Protein AF-0000000082890297 (afdb_homodimer)

Solvent-accessible surface area (backbone atoms only — not comparable to full-atom values): 16376 Å² total; per-residue (Å²): 116,71,80,64,60,77,57,65,80,64,85,68,63,71,69,50,72,46,33,35,33,37,42,40,42,76,90,24,43,56,61,52,50,52,40,24,69,74,67,74,38,85,67,86,84,73,71,72,83,45,68,50,75,45,77,46,80,44,26,53,71,84,38,62,32,40,37,35,40,32,36,54,48,64,40,98,79,57,59,74,63,72,44,57,84,61,32,41,29,39,38,34,28,17,25,66,78,33,72,66,28,43,53,49,30,51,52,51,53,50,52,51,57,58,42,42,74,71,77,45,91,59,80,54,36,36,30,43,38,69,27,65,67,68,60,48,61,56,54,57,53,56,70,73,94,118,72,80,62,61,76,56,64,82,61,86,68,64,72,70,50,73,46,33,35,33,38,43,42,42,76,90,24,45,58,62,53,50,51,40,24,70,74,67,74,39,86,66,86,83,72,72,74,82,45,67,49,76,46,78,45,82,45,26,52,73,83,39,64,32,39,36,35,41,32,36,54,49,65,40,99,80,58,59,74,63,72,44,58,84,60,33,42,29,39,39,34,28,15,25,66,79,33,70,65,28,43,53,50,31,51,52,52,51,50,53,50,60,59,41,43,75,71,76,44,91,58,80,53,37,35,29,43,38,69,28,65,67,69,60,48,63,55,55,57,52,58,70,73,96

pLDDT: mean 77.7, std 19.28, range [31.62, 97.19]

Radius of gyration: 20.63 Å; Cα contacts (8 Å, |Δi|>4): 501; chains: 2; bounding box: 64×49×65 Å

Structure (mmCIF, N/CA/C/O backbone):
data_AF-0000000082890297-model_v1
#
loop_
_entity.id
_entity.type
_entity.pdbx_description
1 polymer 'small monomeric GTPase'
#
loop_
_atom_site.group_PDB
_atom_site.id
_atom_site.type_symbol
_atom_site.label_atom_id
_atom_site.label_alt_id
_atom_site.label_comp_id
_atom_site.label_asym_id
_atom_site.label_entity_id
_atom_site.label_seq_id
_atom_site.pdbx_PDB_ins_code
_atom_site.Cartn_x
_atom_site.Cartn_y
_atom_site.Cartn_z
_atom_site.occupancy
_atom_site.B_iso_or_equiv
_atom_site.auth_seq_id
_atom_site.auth_comp_id
_atom_site.auth_asym_id
_atom_site.auth_atom_id
_atom_site.pdbx_PDB_model_num
ATOM 1 N N . MET A 1 1 ? -15.023 18.594 28.406 1 32.12 1 MET A N 1
ATOM 2 C CA . MET A 1 1 ? -15.594 17.688 29.406 1 32.12 1 MET A CA 1
ATOM 3 C C . MET A 1 1 ? -16.453 16.625 28.75 1 32.12 1 MET A C 1
ATOM 5 O O . MET A 1 1 ? -16.406 15.453 29.141 1 32.12 1 MET A O 1
ATOM 9 N N . LEU A 1 2 ? -17.359 17.031 27.734 1 34.75 2 LEU A N 1
ATOM 10 C CA . LEU A 1 2 ? -18.312 16.125 27.109 1 34.75 2 LEU A CA 1
ATOM 11 C C . LEU A 1 2 ? -17.609 15.141 26.188 1 34.75 2 LEU A C 1
ATOM 13 O O . LEU A 1 2 ? -18.047 13.992 26.047 1 34.75 2 LEU A O 1
ATOM 17 N N . ALA A 1 3 ? -16.5 15.547 25.469 1 38.78 3 ALA A N 1
ATOM 18 C CA . ALA A 1 3 ? -15.742 14.609 24.641 1 38.78 3 ALA A CA 1
ATOM 19 C C . ALA A 1 3 ? -15.164 13.469 25.469 1 38.78 3 ALA A C 1
ATOM 21 O O . ALA A 1 3 ? -15.031 12.344 25 1 38.78 3 ALA A O 1
ATOM 22 N N . SER A 1 4 ? -14.805 13.625 26.734 1 43.09 4 SER A N 1
ATOM 23 C CA . SER A 1 4 ? -14.297 12.656 27.703 1 43.09 4 SER A CA 1
ATOM 24 C C . SER A 1 4 ? -15.344 11.586 28 1 43.09 4 SER A C 1
ATOM 26 O O . SER A 1 4 ? -14.992 10.43 28.25 1 43.09 4 SER A O 1
ATOM 28 N N . LEU A 1 5 ? -16.578 11.828 28.266 1 39.41 5 LEU A N 1
ATOM 29 C CA . LEU A 1 5 ? -17.625 10.938 28.766 1 39.41 5 LEU A CA 1
ATOM 30 C C . LEU A 1 5 ? -18.016 9.914 27.703 1 39.41 5 LEU A C 1
ATOM 32 O O . LEU A 1 5 ? -18.422 8.797 28.031 1 39.41 5 LEU A O 1
ATOM 36 N N . LEU A 1 6 ? -18.156 10.281 26.422 1 39.5 6 LEU A N 1
ATOM 37 C CA . LEU A 1 6 ? -18.609 9.312 25.438 1 39.5 6 LEU A CA 1
ATOM 38 C C . LEU A 1 6 ? -17.578 8.219 25.219 1 39.5 6 LEU A C 1
ATOM 40 O O . LEU A 1 6 ? -17.766 7.324 24.391 1 39.5 6 LEU A O 1
ATOM 44 N N . MET A 1 7 ? -16.281 8.438 25.875 1 38.88 7 MET A N 1
ATOM 45 C CA . MET A 1 7 ? -15.375 7.289 25.875 1 38.88 7 MET A CA 1
ATOM 46 C C . MET A 1 7 ? -15.914 6.184 26.781 1 38.88 7 MET A C 1
ATOM 48 O O . MET A 1 7 ? -15.922 6.328 28 1 38.88 7 MET A O 1
ATOM 52 N N . ASN A 1 8 ? -17 5.609 26.719 1 42.38 8 ASN A N 1
ATOM 53 C CA . ASN A 1 8 ? -17.406 4.43 27.469 1 42.38 8 ASN A CA 1
ATOM 54 C C . ASN A 1 8 ? -16.188 3.648 27.984 1 42.38 8 ASN A C 1
ATOM 56 O O . ASN A 1 8 ? -15.148 3.613 27.328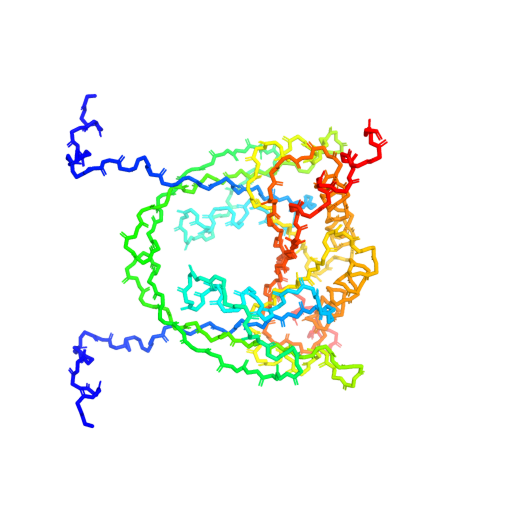 1 42.38 8 ASN A O 1
ATOM 60 N N . GLN A 1 9 ? -16.016 3.236 29.375 1 40.41 9 GLN A N 1
ATOM 61 C CA . GLN A 1 9 ? -15.109 2.521 30.266 1 40.41 9 GLN A CA 1
ATOM 62 C C . GLN A 1 9 ? -14.555 1.272 29.594 1 40.41 9 GLN A C 1
ATOM 64 O O . GLN A 1 9 ? -13.938 0.432 30.25 1 40.41 9 GLN A O 1
ATOM 69 N N . GLU A 1 10 ? -15.148 0.681 28.609 1 44.06 10 GLU A N 1
ATOM 70 C CA . GLU A 1 10 ? -14.422 -0.53 28.234 1 44.06 10 GLU A CA 1
ATOM 71 C C . GLU A 1 10 ? -12.914 -0.267 28.141 1 44.06 10 GLU A C 1
ATOM 73 O O . GLU A 1 10 ? -12.492 0.861 27.875 1 44.06 10 GLU A O 1
ATOM 78 N N . ALA A 1 11 ? -11.945 -0.977 28.859 1 45.22 11 ALA A N 1
ATOM 79 C CA . ALA A 1 11 ? -10.492 -0.867 28.891 1 45.22 11 ALA A CA 1
ATOM 80 C C . ALA A 1 11 ? -9.969 -0.094 27.688 1 45.22 11 ALA A C 1
ATOM 82 O O . ALA A 1 11 ? -10.227 -0.474 26.531 1 45.22 11 ALA A O 1
ATOM 83 N N . SER A 1 12 ? -9.977 1.265 27.578 1 50.72 12 SER A N 1
ATOM 84 C CA . SER A 1 12 ? -9.68 2.322 26.625 1 50.72 12 SER A CA 1
ATOM 85 C C . SER A 1 12 ? -8.445 1.982 25.797 1 50.72 12 SER A C 1
ATOM 87 O O . SER A 1 12 ? -7.312 2.162 26.25 1 50.72 12 SER A O 1
ATOM 89 N N . VAL A 1 13 ? -8.312 0.756 25.5 1 53.91 13 VAL A N 1
ATOM 90 C CA . VAL A 1 13 ? -7.152 0.528 24.656 1 53.91 13 VAL A CA 1
ATOM 91 C C . VAL A 1 13 ? -6.922 1.746 23.75 1 53.91 13 VAL A C 1
ATOM 93 O O . VAL A 1 13 ? -7.863 2.291 23.188 1 53.91 13 VAL A O 1
ATOM 96 N N . SER A 1 14 ? -6.086 2.672 24.344 1 62.22 14 SER A N 1
ATOM 97 C CA . SER A 1 14 ? -5.703 3.801 23.5 1 62.22 14 SER A CA 1
ATOM 98 C C . SER A 1 14 ? -5.926 3.488 22.016 1 62.22 14 SER A C 1
ATOM 100 O O . SER A 1 14 ? -5.609 2.391 21.562 1 62.22 14 SER A O 1
ATOM 102 N N . PRO A 1 15 ? -6.824 4.246 21.438 1 66.19 15 PRO A N 1
ATOM 103 C CA . PRO A 1 15 ? -7.09 3.971 20.031 1 66.19 15 PRO A CA 1
ATOM 104 C C . PRO A 1 15 ? -5.816 3.787 19.203 1 66.19 15 PRO A C 1
ATOM 106 O O . PRO A 1 15 ? -4.805 4.445 19.469 1 66.19 15 PRO A O 1
ATOM 109 N N . THR A 1 16 ? -5.707 2.699 18.5 1 90 16 THR A N 1
ATOM 110 C CA . THR A 1 16 ? -4.617 2.516 17.547 1 90 16 THR A CA 1
ATOM 111 C C . THR A 1 16 ? -4.586 3.656 16.531 1 90 16 THR A C 1
ATOM 113 O O . THR A 1 16 ? -5.633 4.148 16.109 1 90 16 THR A O 1
ATOM 116 N N . GLU A 1 17 ? -3.398 4.344 16.453 1 95.38 17 GLU A N 1
ATOM 117 C CA . GLU A 1 17 ? -3.223 5.414 15.469 1 95.38 17 GLU A CA 1
ATOM 118 C C . GLU A 1 17 ? -2.328 4.965 14.32 1 95.38 17 GLU A C 1
ATOM 120 O O . GLU A 1 17 ? -1.448 4.121 14.5 1 95.38 17 GLU A O 1
ATOM 125 N N . MET A 1 18 ? -2.664 5.438 13.141 1 96.12 18 MET A N 1
ATOM 126 C CA . MET A 1 18 ? -1.833 5.238 11.961 1 96.12 18 MET A CA 1
ATOM 127 C C . MET A 1 18 ? -1.562 6.566 11.258 1 96.12 18 MET A C 1
ATOM 129 O O . MET A 1 18 ? -2.484 7.348 11.023 1 96.12 18 MET A O 1
ATOM 133 N N . HIS A 1 19 ? -0.271 6.852 11.023 1 96.75 19 HIS A N 1
ATOM 134 C CA . HIS A 1 19 ? 0.149 8.07 10.344 1 96.75 19 HIS A CA 1
ATOM 135 C C . HIS A 1 19 ? 0.488 7.797 8.883 1 96.75 19 HIS A C 1
ATOM 137 O O . HIS A 1 19 ? 1.419 7.043 8.586 1 96.75 19 HIS A O 1
ATOM 143 N N . VAL A 1 20 ? -0.291 8.461 7.941 1 96.38 20 VAL A N 1
ATOM 144 C CA . VAL A 1 20 ? -0.133 8.242 6.508 1 96.38 20 VAL A CA 1
ATOM 145 C C . VAL A 1 20 ? 0.332 9.539 5.84 1 96.38 20 VAL A C 1
ATOM 147 O O . VAL A 1 20 ? -0.283 10.594 6.02 1 96.38 20 VAL A O 1
ATOM 150 N N . ALA A 1 21 ? 1.442 9.453 5.078 1 95.5 21 ALA A N 1
ATOM 151 C CA . ALA A 1 21 ? 1.925 10.602 4.316 1 95.5 21 ALA A CA 1
ATOM 152 C C . ALA A 1 21 ? 1.695 10.406 2.82 1 95.5 21 ALA A C 1
ATOM 154 O O . ALA A 1 21 ? 2.096 9.383 2.254 1 95.5 21 ALA A O 1
ATOM 155 N N . LEU A 1 22 ? 0.958 11.367 2.164 1 95.56 22 LEU A N 1
ATOM 156 C CA . LEU A 1 22 ? 0.842 11.406 0.71 1 95.56 22 LEU A CA 1
ATOM 157 C C . LEU A 1 22 ? 2.025 12.141 0.09 1 95.56 22 LEU A C 1
ATOM 159 O O . LEU A 1 22 ? 2.225 13.336 0.345 1 95.56 22 LEU A O 1
ATOM 163 N N . ILE A 1 23 ? 2.803 11.406 -0.701 1 93.88 23 ILE A N 1
ATOM 164 C CA . ILE A 1 23 ? 3.959 12.039 -1.324 1 93.88 23 ILE A CA 1
ATOM 165 C C . ILE A 1 23 ? 3.949 11.773 -2.828 1 93.88 23 ILE A C 1
ATOM 167 O O . ILE A 1 23 ? 3.293 10.836 -3.291 1 93.88 23 ILE A O 1
ATOM 171 N N . GLY A 1 24 ? 4.586 12.617 -3.561 1 93.12 24 GLY A N 1
ATOM 172 C CA . GLY A 1 24 ? 4.617 12.578 -5.016 1 93.12 24 GLY A CA 1
ATOM 173 C C . GLY A 1 24 ? 4.863 13.938 -5.641 1 93.12 24 GLY A C 1
ATOM 174 O O . GLY A 1 24 ? 4.949 14.945 -4.938 1 93.12 24 GLY A O 1
ATOM 175 N N . MET A 1 25 ? 4.93 13.906 -6.949 1 91.38 25 MET A N 1
ATOM 176 C CA . MET A 1 25 ? 5.188 15.141 -7.691 1 91.38 25 MET A CA 1
ATOM 177 C C . MET A 1 25 ? 3.99 16.078 -7.609 1 91.38 25 MET A C 1
ATOM 179 O O . MET A 1 25 ? 2.854 15.633 -7.449 1 91.38 25 MET A O 1
ATOM 183 N N . LYS A 1 26 ? 4.352 17.359 -7.699 1 90.5 26 LYS A N 1
ATOM 184 C CA . LYS A 1 26 ? 3.283 18.344 -7.801 1 90.5 26 LYS A CA 1
ATOM 185 C C . LYS A 1 26 ? 2.332 18.016 -8.945 1 90.5 26 LYS A C 1
ATOM 187 O O . LYS A 1 26 ? 2.77 17.625 -10.031 1 90.5 26 LYS A O 1
ATOM 192 N N . ASN A 1 27 ? 1.031 18.156 -8.688 1 89.56 27 ASN A N 1
ATOM 193 C CA . ASN A 1 27 ? -0.022 17.984 -9.68 1 89.56 27 ASN A CA 1
ATOM 194 C C . ASN A 1 27 ? -0.292 16.5 -9.938 1 89.56 27 ASN A C 1
ATOM 196 O O . ASN A 1 27 ? -0.94 16.156 -10.93 1 89.56 27 ASN A O 1
ATOM 200 N N . SER A 1 28 ? 0.272 15.633 -9.078 1 91.12 28 SER A N 1
ATOM 201 C CA . SER A 1 28 ? 0.021 14.211 -9.242 1 91.12 28 SER A CA 1
ATOM 202 C C . SER A 1 28 ? -1.374 13.828 -8.758 1 91.12 28 SER A C 1
ATOM 204 O O . SER A 1 28 ? -1.889 12.766 -9.102 1 91.12 28 SER A O 1
ATOM 206 N N . GLY A 1 29 ? -1.984 14.656 -7.848 1 91.06 29 GLY A N 1
ATOM 207 C CA . GLY A 1 29 ? -3.326 14.383 -7.355 1 91.06 29 GLY A CA 1
ATOM 208 C C . GLY A 1 29 ? -3.375 14.117 -5.863 1 91.06 29 GLY A C 1
ATOM 209 O O . GLY A 1 29 ? -4.371 13.602 -5.352 1 91.06 29 GLY A O 1
ATOM 210 N N . LYS A 1 30 ? -2.27 14.477 -5.098 1 93.25 30 LYS A N 1
ATOM 211 C CA . LYS A 1 30 ? -2.197 14.227 -3.658 1 93.25 30 LYS A CA 1
ATOM 212 C C . LYS A 1 30 ? -3.367 14.883 -2.93 1 93.25 30 LYS A C 1
ATOM 214 O O . LYS A 1 30 ? -4.062 14.227 -2.15 1 93.25 30 LYS A O 1
ATOM 219 N N . SER A 1 31 ? -3.568 16.188 -3.301 1 90.31 31 SER A N 1
ATOM 220 C CA . SER A 1 31 ? -4.629 16.922 -2.623 1 90.31 31 SER A CA 1
ATOM 221 C C . SER A 1 31 ? -6.004 16.406 -3.01 1 90.31 31 SER A C 1
ATOM 223 O O . SER A 1 31 ? -6.906 16.328 -2.174 1 90.31 31 SER A O 1
ATOM 225 N N . ALA A 1 32 ? -6.191 16.078 -4.266 1 89.38 32 ALA A N 1
ATOM 226 C CA . ALA A 1 32 ? -7.457 15.508 -4.727 1 89.38 32 ALA A CA 1
ATOM 227 C C . ALA A 1 32 ? -7.777 14.203 -4 1 89.38 32 ALA A C 1
ATOM 229 O O . ALA A 1 32 ? -8.914 13.984 -3.586 1 89.38 32 ALA A O 1
ATOM 230 N N . ILE A 1 33 ? -6.773 13.367 -3.838 1 91.12 33 ILE A N 1
ATOM 231 C CA . ILE A 1 33 ? -6.945 12.07 -3.18 1 91.12 33 ILE A CA 1
ATOM 232 C C . ILE A 1 33 ? -7.254 12.289 -1.7 1 91.12 33 ILE A C 1
ATOM 234 O O . ILE A 1 33 ? -8.109 11.602 -1.133 1 91.12 33 ILE A O 1
ATOM 238 N N . ALA A 1 34 ? -6.516 13.227 -1.025 1 93.25 34 ALA A N 1
ATOM 239 C CA . ALA A 1 34 ? -6.781 13.555 0.374 1 93.25 34 ALA A CA 1
ATOM 240 C C . ALA A 1 34 ? -8.227 13.992 0.571 1 93.25 34 ALA A C 1
ATOM 242 O O . ALA A 1 34 ? -8.922 13.484 1.457 1 93.25 34 ALA A O 1
ATOM 243 N N . VAL A 1 35 ? -8.672 14.852 -0.24 1 90.88 35 VAL A N 1
ATOM 244 C CA . VAL A 1 35 ? -10.023 15.391 -0.143 1 90.88 35 VAL A CA 1
ATOM 245 C C . VAL A 1 35 ? -11.047 14.273 -0.354 1 90.88 35 VAL A C 1
ATOM 247 O O . VAL A 1 35 ? -12.016 14.164 0.395 1 90.88 35 VAL A O 1
ATOM 250 N N . LYS A 1 36 ? -10.828 13.445 -1.37 1 89.69 36 LYS A N 1
ATOM 251 C CA . LYS A 1 36 ? -11.734 12.344 -1.646 1 89.69 36 LYS A CA 1
ATOM 252 C C . LYS A 1 36 ? -11.82 11.383 -0.459 1 89.69 36 LYS A C 1
ATOM 254 O O . LYS A 1 36 ? -12.906 10.922 -0.104 1 89.69 36 LYS A O 1
ATOM 259 N N . TYR A 1 37 ? -10.711 11.148 0.055 1 90.06 37 TYR A N 1
ATOM 260 C CA . TYR A 1 37 ? -10.68 10.273 1.221 1 90.06 37 TYR A CA 1
ATOM 261 C C . TYR A 1 37 ? -11.469 10.875 2.377 1 90.06 37 TYR A C 1
ATOM 263 O O . TYR A 1 37 ? -12.203 10.172 3.07 1 90.06 37 TYR A O 1
ATOM 271 N N . LEU A 1 38 ? -11.312 12.102 2.623 1 90.38 38 LEU A N 1
ATOM 272 C CA . LEU A 1 38 ? -11.914 12.781 3.771 1 90.38 38 LEU A CA 1
ATOM 273 C C . LEU A 1 38 ? -13.391 13.055 3.533 1 90.38 38 LEU A C 1
ATOM 275 O O . LEU A 1 38 ? -14.188 13.039 4.473 1 90.38 38 LEU A O 1
ATOM 279 N N . THR A 1 39 ? -13.781 13.312 2.338 1 86.25 39 THR A N 1
ATOM 280 C CA . THR A 1 39 ? -15.141 13.773 2.08 1 86.25 39 THR A CA 1
ATOM 281 C C . THR A 1 39 ? -15.914 12.742 1.255 1 86.25 39 THR A C 1
ATOM 283 O O . THR A 1 39 ? -17.141 12.805 1.169 1 86.25 39 THR A O 1
ATOM 286 N N . LYS A 1 40 ? -15.133 11.781 0.64 1 76.88 40 LYS A N 1
ATOM 287 C CA . LYS A 1 40 ? -15.695 10.797 -0.281 1 76.88 40 LYS A CA 1
ATOM 288 C C . LYS A 1 40 ? -16.234 11.469 -1.542 1 76.88 40 LYS A C 1
ATOM 290 O O . LYS A 1 40 ? -17.125 10.93 -2.209 1 76.88 40 LYS A O 1
ATOM 295 N N . ARG A 1 41 ? -15.766 12.758 -1.69 1 75.5 41 ARG A N 1
ATOM 296 C CA . ARG A 1 41 ? -16.141 13.531 -2.867 1 75.5 41 ARG A CA 1
ATOM 297 C C . ARG A 1 41 ? -14.93 14.258 -3.453 1 75.5 41 ARG A C 1
ATOM 299 O O . ARG A 1 41 ? -13.953 14.516 -2.75 1 75.5 41 ARG A O 1
ATOM 306 N N . PHE A 1 42 ? -15.008 14.367 -4.801 1 69.62 42 PHE A N 1
ATOM 307 C CA . PHE A 1 42 ? -14.008 15.219 -5.43 1 69.62 42 PHE A CA 1
ATOM 308 C C . PHE A 1 42 ? -14.383 16.688 -5.297 1 69.62 42 PHE A C 1
ATOM 310 O O . PHE A 1 42 ? -15.422 17.109 -5.801 1 69.62 42 PHE A O 1
ATOM 317 N N . LEU A 1 43 ? -13.555 17.359 -4.496 1 69.12 43 LEU A N 1
ATOM 318 C CA . LEU A 1 43 ? -13.797 18.797 -4.336 1 69.12 43 LEU A CA 1
ATOM 319 C C . LEU A 1 43 ? -12.82 19.609 -5.172 1 69.12 43 LEU A C 1
ATOM 321 O O . LEU A 1 43 ? -11.672 19.203 -5.363 1 69.12 43 LEU A O 1
ATOM 325 N N . GLY A 1 44 ? -13.344 20.375 -6.039 1 63.34 44 GLY A N 1
ATOM 326 C CA . GLY A 1 44 ? -12.617 21.109 -7.062 1 63.34 44 GLY A CA 1
ATOM 327 C C . GLY A 1 44 ? -11.547 22.031 -6.496 1 63.34 44 GLY A C 1
ATOM 328 O O . GLY A 1 44 ? -10.539 22.281 -7.148 1 63.34 44 GLY A O 1
ATOM 329 N N . GLU A 1 45 ? -11.773 22.703 -5.375 1 66.12 45 GLU A N 1
ATOM 330 C CA . GLU A 1 45 ? -10.812 23.766 -5.098 1 66.12 45 GLU A CA 1
ATOM 331 C C . GLU A 1 45 ? -9.859 23.375 -3.975 1 66.12 45 GLU A C 1
ATOM 333 O O . GLU A 1 45 ? -10.297 23.031 -2.875 1 66.12 45 GLU A O 1
ATOM 338 N N . TYR A 1 46 ? -8.703 22.984 -4.336 1 71.75 46 TYR A N 1
ATOM 339 C CA . TYR A 1 46 ? -7.645 22.75 -3.361 1 71.75 46 TYR A CA 1
ATOM 340 C C . TYR A 1 46 ? -6.379 23.5 -3.746 1 71.75 46 TYR A C 1
ATOM 342 O O . TYR A 1 46 ? -6.16 23.812 -4.922 1 71.75 46 TYR A O 1
ATOM 350 N N . SER A 1 47 ? -5.691 24.062 -2.668 1 75.88 47 SER A N 1
ATOM 351 C CA . SER A 1 47 ? -4.371 24.625 -2.92 1 75.88 47 SER A CA 1
ATOM 352 C C . SER A 1 47 ? -3.283 23.562 -2.826 1 75.88 47 SER A C 1
ATOM 354 O O . SER A 1 47 ? -3.074 22.969 -1.764 1 75.88 47 SER A O 1
ATOM 356 N N . SER A 1 48 ? -2.604 23.266 -3.898 1 77.56 48 SER A N 1
ATOM 357 C CA . SER A 1 48 ? -1.562 22.25 -3.982 1 77.56 48 SER A CA 1
ATOM 358 C C . SER A 1 48 ? -0.295 22.688 -3.262 1 77.56 48 SER A C 1
ATOM 360 O O . SER A 1 48 ? 0.606 21.875 -3.021 1 77.56 48 SER A O 1
ATOM 362 N N . ASP A 1 49 ? -0.258 23.938 -2.764 1 80.19 49 ASP A N 1
ATOM 363 C CA . ASP A 1 49 ? 0.961 24.469 -2.17 1 80.19 49 ASP A CA 1
ATOM 364 C C . ASP A 1 49 ? 0.885 24.453 -0.645 1 80.19 49 ASP A C 1
ATOM 366 O O . ASP A 1 49 ? 1.727 25.047 0.032 1 80.19 49 ASP A O 1
ATOM 370 N N . LEU A 1 50 ? -0.037 23.812 -0.209 1 82.44 50 LEU A N 1
ATOM 371 C CA . LEU A 1 50 ? -0.17 23.75 1.242 1 82.44 50 LEU A CA 1
ATOM 372 C C . LEU A 1 50 ? 0.05 22.312 1.737 1 82.44 50 LEU A C 1
ATOM 374 O O . LEU A 1 50 ? -0.284 21.359 1.042 1 82.44 50 LEU A O 1
ATOM 378 N N . GLU A 1 51 ? 0.809 22.344 2.82 1 88.94 51 GLU A N 1
ATOM 379 C CA . GLU A 1 51 ? 0.862 21.094 3.572 1 88.94 51 GLU A CA 1
ATOM 380 C C . GLU A 1 51 ? -0.176 21.078 4.691 1 88.94 51 GLU A C 1
ATOM 382 O O . GLU A 1 51 ? -0.276 22.031 5.465 1 88.94 51 GLU A O 1
ATOM 387 N N . ASP A 1 52 ? -0.985 20.094 4.734 1 91.69 52 ASP A N 1
ATOM 388 C CA . ASP A 1 52 ? -2.027 19.969 5.75 1 91.69 52 ASP A CA 1
ATOM 389 C C . ASP A 1 52 ? -2.1 18.547 6.289 1 91.69 52 ASP A C 1
ATOM 391 O O . ASP A 1 52 ? -1.748 17.594 5.59 1 91.69 52 ASP A O 1
ATOM 395 N N . THR A 1 53 ? -2.402 18.484 7.574 1 93.94 53 THR A N 1
ATOM 396 C CA . THR A 1 53 ? -2.631 17.203 8.211 1 93.94 53 THR A CA 1
ATOM 397 C C . THR A 1 53 ? -4.082 17.062 8.672 1 93.94 53 THR A C 1
ATOM 399 O O . THR A 1 53 ? -4.625 17.984 9.289 1 93.94 53 THR A O 1
ATOM 402 N N . TYR A 1 54 ? -4.684 15.938 8.305 1 94.94 54 TYR A N 1
ATOM 403 C CA . TYR A 1 54 ? -6.074 15.656 8.633 1 94.94 54 TYR A CA 1
ATOM 404 C C . TYR A 1 54 ? -6.195 14.406 9.492 1 94.94 54 TYR A C 1
ATOM 406 O O . TYR A 1 54 ? -5.246 13.633 9.602 1 94.94 54 TYR A O 1
ATOM 414 N N . CYS A 1 55 ? -7.336 14.289 10.125 1 94.75 55 CYS A N 1
ATOM 415 C CA . CYS A 1 55 ? -7.613 13.117 10.953 1 94.75 55 CYS A CA 1
ATOM 416 C C . CYS A 1 55 ? -9 12.562 10.664 1 94.75 55 CYS A C 1
ATOM 418 O O . CYS A 1 55 ? -9.961 13.328 10.5 1 94.75 55 CYS A O 1
ATOM 420 N N . ARG A 1 56 ? -9.031 11.273 10.547 1 94.69 56 ARG A N 1
ATOM 421 C CA . ARG A 1 56 ? -10.305 10.578 10.359 1 94.69 56 ARG A CA 1
ATOM 422 C C . ARG A 1 56 ? -10.352 9.281 11.156 1 94.69 56 ARG A C 1
ATOM 424 O O . ARG A 1 56 ? -9.359 8.555 11.227 1 94.69 56 ARG A O 1
ATOM 431 N N . GLN A 1 57 ? -11.484 9.039 11.766 1 93.94 57 GLN A N 1
ATOM 432 C CA . GLN A 1 57 ? -11.68 7.777 12.469 1 93.94 57 GLN A CA 1
ATOM 433 C C . GLN A 1 57 ? -12.18 6.691 11.516 1 93.94 57 GLN A C 1
ATOM 435 O O . GLN A 1 57 ? -13.117 6.914 10.758 1 93.94 57 GLN A O 1
ATOM 440 N N . GLU A 1 58 ? -11.492 5.578 11.445 1 93.38 58 GLU A N 1
ATOM 441 C CA . GLU A 1 58 ? -11.906 4.375 10.734 1 93.38 58 GLU A CA 1
ATOM 442 C C . GLU A 1 58 ? -12.203 3.232 11.695 1 93.38 58 GLU A C 1
ATOM 444 O O . GLU A 1 58 ? -11.867 3.307 12.883 1 93.38 58 GLU A O 1
ATOM 449 N N . SER A 1 59 ? -12.914 2.258 11.195 1 93.75 59 SER A N 1
ATOM 450 C CA . SER A 1 59 ? -13.148 1.021 11.938 1 93.75 59 SER A CA 1
ATOM 451 C C . SER A 1 59 ? -12.781 -0.2 11.102 1 93.75 59 SER A C 1
ATOM 453 O O . SER A 1 59 ? -13.266 -0.356 9.977 1 93.75 59 SER A O 1
ATOM 455 N N . ILE A 1 60 ? -11.812 -0.979 11.562 1 92.5 60 ILE A N 1
ATOM 456 C CA . ILE A 1 60 ? -11.438 -2.227 10.898 1 92.5 60 ILE A CA 1
ATOM 457 C C . ILE A 1 60 ? -11.812 -3.412 11.789 1 92.5 60 ILE A C 1
ATOM 459 O O . ILE A 1 60 ? -11.312 -3.535 12.914 1 92.5 60 ILE A O 1
ATOM 463 N N . ASN A 1 61 ? -12.641 -4.285 11.344 1 91.38 61 ASN A N 1
ATOM 464 C CA . ASN A 1 61 ? -13.125 -5.414 12.133 1 91.38 61 ASN A CA 1
ATOM 465 C C . ASN A 1 61 ? -13.648 -4.965 13.492 1 91.38 61 ASN A C 1
ATOM 467 O O . ASN A 1 61 ? -13.297 -5.551 14.523 1 91.38 61 ASN A O 1
ATOM 471 N N . GLN A 1 62 ? -14.25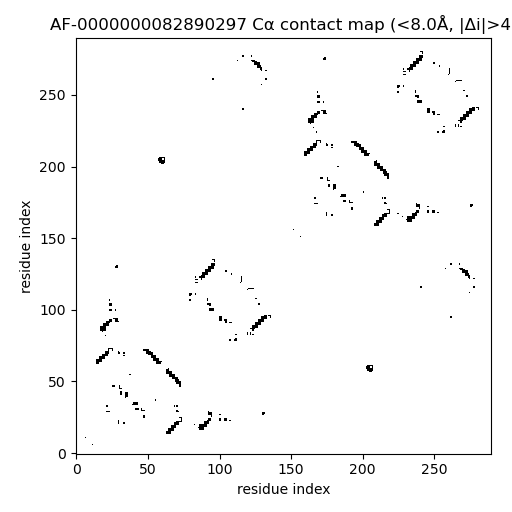 -3.809 13.531 1 90.19 62 GLN A N 1
ATOM 472 C CA . GLN A 1 62 ? -14.938 -3.248 14.688 1 90.19 62 GLN A CA 1
ATOM 473 C C . GLN A 1 62 ? -13.953 -2.625 15.672 1 90.19 62 GLN A C 1
ATOM 475 O O . GLN A 1 62 ? -14.32 -2.283 16.797 1 90.19 62 GLN A O 1
ATOM 480 N N . MET A 1 63 ? -12.719 -2.596 15.258 1 92.12 63 MET A N 1
ATOM 481 C CA . MET A 1 63 ? -11.711 -1.915 16.062 1 92.12 63 MET A CA 1
ATOM 482 C C . MET A 1 63 ? -11.461 -0.502 15.547 1 92.12 63 MET A C 1
ATOM 484 O O . MET A 1 63 ? -11.219 -0.308 14.352 1 92.12 63 MET A O 1
ATOM 488 N N . PRO A 1 64 ? -11.602 0.424 16.438 1 93.06 64 PRO A N 1
ATOM 489 C CA . PRO A 1 64 ? -11.391 1.803 16 1 93.06 64 PRO A CA 1
ATOM 490 C C . PRO A 1 64 ? -9.938 2.084 15.633 1 93.06 64 PRO A C 1
ATOM 492 O O . PRO A 1 64 ? -9.023 1.552 16.266 1 93.06 64 PRO A O 1
ATOM 495 N N . LEU A 1 65 ? -9.742 2.838 14.555 1 94.94 65 LEU A N 1
ATOM 496 C CA . LEU A 1 65 ? -8.438 3.279 14.078 1 94.94 65 LEU A CA 1
ATOM 497 C C . LEU A 1 65 ? -8.469 4.758 13.703 1 94.94 65 LEU A C 1
ATOM 499 O O . LEU A 1 65 ? -9.281 5.176 12.875 1 94.94 65 LEU A O 1
ATOM 503 N N . MET A 1 66 ? -7.66 5.555 14.438 1 96.31 66 MET A N 1
ATOM 504 C CA . MET A 1 66 ? -7.484 6.949 14.047 1 96.31 66 MET A CA 1
ATOM 505 C C . MET A 1 66 ? -6.441 7.082 12.945 1 96.31 66 MET A C 1
ATOM 507 O O . MET A 1 66 ? -5.281 6.707 13.133 1 96.31 66 MET A O 1
ATOM 511 N N . VAL A 1 67 ? -6.883 7.586 11.844 1 96.44 67 VAL A N 1
ATOM 512 C CA . VAL A 1 67 ? -5.969 7.754 10.719 1 96.44 67 VAL A CA 1
ATOM 513 C C . VAL A 1 67 ? -5.602 9.227 10.57 1 96.44 67 VAL A C 1
ATOM 515 O O . VAL A 1 67 ? -6.473 10.078 10.367 1 96.44 67 VAL A O 1
ATOM 518 N N . TRP A 1 68 ? -4.297 9.477 10.711 1 96.38 68 TRP A N 1
ATOM 519 C CA . TRP A 1 68 ? -3.738 10.797 10.422 1 96.38 68 TRP A CA 1
ATOM 520 C C . TRP A 1 68 ? -3.186 10.852 9 1 96.38 68 TRP A C 1
ATOM 522 O O . TRP A 1 68 ? -2.367 10.008 8.617 1 96.38 68 TRP A O 1
ATOM 532 N N . LEU A 1 69 ? -3.713 11.812 8.211 1 97.06 69 LEU A N 1
ATOM 533 C CA . LEU A 1 69 ? -3.318 11.938 6.809 1 97.06 69 LEU A CA 1
ATOM 534 C C . LEU A 1 69 ? -2.611 13.266 6.559 1 97.06 69 LEU A C 1
ATOM 536 O O . LEU A 1 69 ? -3.193 14.328 6.766 1 97.06 69 LEU A O 1
ATOM 540 N N . MET A 1 70 ? -1.353 13.164 6.152 1 95.69 70 MET A N 1
ATOM 541 C CA . MET A 1 70 ? -0.61 14.367 5.789 1 95.69 70 MET A CA 1
ATOM 542 C C . MET A 1 70 ? -0.577 14.555 4.277 1 95.69 70 MET A C 1
ATOM 544 O O . MET A 1 70 ? -0.079 13.695 3.551 1 95.69 70 MET A O 1
ATOM 548 N N . ASP A 1 71 ? -1.18 15.609 3.822 1 94.25 71 ASP A N 1
ATOM 549 C CA . ASP A 1 71 ? -1.056 16.078 2.445 1 94.25 71 ASP A CA 1
ATOM 550 C C . ASP A 1 71 ? 0.193 16.938 2.268 1 94.25 71 ASP A C 1
ATOM 552 O O . ASP A 1 71 ? 0.216 18.094 2.678 1 94.25 71 ASP A O 1
ATOM 556 N N . THR A 1 72 ? 1.212 16.359 1.633 1 92.69 72 THR A N 1
ATOM 557 C CA . THR A 1 72 ? 2.512 17.016 1.592 1 92.69 72 THR A CA 1
ATOM 558 C C . THR A 1 72 ? 2.617 17.922 0.374 1 92.69 72 THR A C 1
ATOM 560 O O . THR A 1 72 ? 1.796 17.844 -0.542 1 92.69 72 THR A O 1
ATOM 563 N N . VAL A 1 73 ? 3.549 18.844 0.405 1 87.38 73 VAL A N 1
ATOM 564 C CA . VAL A 1 73 ? 3.881 19.688 -0.734 1 87.38 73 VAL A CA 1
ATOM 565 C C . VAL A 1 73 ? 5.223 19.266 -1.324 1 87.38 73 VAL A C 1
ATOM 567 O O . VAL A 1 73 ? 6.129 18.859 -0.593 1 87.38 73 VAL A O 1
ATOM 570 N N . ASP A 1 74 ? 5.137 18.906 -2.643 1 72.69 74 ASP A N 1
ATOM 571 C CA . ASP A 1 74 ? 6.391 18.562 -3.311 1 72.69 74 ASP A CA 1
ATOM 572 C C . ASP A 1 74 ? 7.297 19.781 -3.43 1 72.69 74 ASP A C 1
ATOM 574 O O . ASP A 1 74 ? 6.957 20.75 -4.121 1 72.69 74 ASP A O 1
ATOM 578 N N . SER A 1 75 ? 8.008 20.141 -2.451 1 64.06 75 SER A N 1
ATOM 579 C CA . SER A 1 75 ? 8.953 21.25 -2.641 1 64.06 75 SER A CA 1
ATOM 580 C C . SER A 1 75 ? 10.391 20.734 -2.691 1 64.06 75 SER A C 1
ATOM 582 O O . SER A 1 75 ? 10.727 19.75 -2.045 1 64.06 75 SER A O 1
ATOM 584 N N . ALA A 1 76 ? 11.047 21.125 -3.807 1 58.16 76 ALA A N 1
ATOM 585 C CA . ALA A 1 76 ? 12.461 20.797 -4.008 1 58.16 76 ALA A CA 1
ATOM 586 C C . ALA A 1 76 ? 13.242 20.922 -2.703 1 58.16 76 ALA A C 1
ATOM 588 O O . ALA A 1 76 ? 14.289 20.297 -2.539 1 58.16 76 ALA A O 1
ATOM 589 N N . GLU A 1 77 ? 12.664 21.547 -1.795 1 57.72 77 GLU A N 1
ATOM 590 C CA . GLU A 1 77 ? 13.414 21.828 -0.576 1 57.72 77 GLU A CA 1
ATOM 591 C C . GLU A 1 77 ? 13.055 20.844 0.536 1 57.72 77 GLU A C 1
ATOM 593 O O . GLU A 1 77 ? 13.75 20.781 1.554 1 57.72 77 GLU A O 1
ATOM 598 N N . ARG A 1 78 ? 12.125 20.156 0.292 1 61.97 78 ARG A N 1
ATOM 599 C CA . ARG A 1 78 ? 11.734 19.312 1.413 1 61.97 78 ARG A CA 1
ATOM 600 C C . ARG A 1 78 ? 12.219 17.875 1.216 1 61.97 78 ARG A C 1
ATOM 602 O O . ARG A 1 78 ? 12.055 17.297 0.137 1 61.97 78 ARG A O 1
ATOM 609 N N . ASP A 1 79 ? 13.055 17.484 2.201 1 64.06 79 ASP A N 1
ATOM 610 C CA . ASP A 1 79 ? 13.57 16.109 2.254 1 64.06 79 ASP A CA 1
ATOM 611 C C . ASP A 1 79 ? 12.477 15.141 2.674 1 64.06 79 ASP A C 1
ATOM 613 O O . ASP A 1 79 ? 11.844 15.312 3.719 1 64.06 79 ASP A O 1
ATOM 617 N N . PRO A 1 80 ? 12.109 14.258 1.745 1 66.31 80 PRO A N 1
ATOM 618 C CA . PRO A 1 80 ? 11.125 13.25 2.143 1 66.31 80 PRO A CA 1
ATOM 619 C C . PRO A 1 80 ? 11.469 12.578 3.471 1 66.31 80 PRO A C 1
ATOM 621 O O . PRO A 1 80 ? 10.594 11.992 4.117 1 66.31 80 PRO A O 1
ATOM 624 N N . MET A 1 81 ? 12.664 12.812 3.896 1 72.31 81 MET A N 1
ATOM 625 C CA . MET A 1 81 ? 13.141 12.188 5.125 1 72.31 81 MET A CA 1
ATOM 626 C C . MET A 1 81 ? 12.383 12.719 6.336 1 72.31 81 MET A C 1
ATOM 628 O O . MET A 1 81 ? 12.273 12.039 7.355 1 72.31 81 MET A O 1
ATOM 632 N N . ARG A 1 82 ? 11.961 13.953 6.172 1 78 82 ARG A N 1
ATOM 633 C CA . ARG A 1 82 ? 11.266 14.555 7.301 1 78 82 ARG A CA 1
ATOM 634 C C . ARG A 1 82 ? 10.008 13.773 7.648 1 78 82 ARG A C 1
ATOM 636 O O . ARG A 1 82 ? 9.547 13.797 8.797 1 78 82 ARG A O 1
ATOM 643 N N . TYR A 1 83 ? 9.562 13.062 6.688 1 87.44 83 TYR A N 1
ATOM 644 C CA . TYR A 1 83 ? 8.312 12.336 6.898 1 87.44 83 TYR A CA 1
ATOM 645 C C . TYR A 1 83 ? 8.586 10.945 7.453 1 87.44 83 TYR A C 1
ATOM 647 O O . TYR A 1 83 ? 7.68 10.297 7.992 1 87.44 83 TYR A O 1
ATOM 655 N N . LEU A 1 84 ? 9.828 10.523 7.414 1 85.88 84 LEU A N 1
ATOM 656 C CA . LEU A 1 84 ? 10.18 9.156 7.781 1 85.88 84 LEU A CA 1
ATOM 657 C C . LEU A 1 84 ? 9.977 8.914 9.273 1 85.88 84 LEU A C 1
ATOM 659 O O . LEU A 1 84 ? 9.617 7.812 9.688 1 85.88 84 LEU A O 1
ATOM 663 N N . SER A 1 85 ? 10.188 9.992 10.055 1 84.81 85 SER A N 1
ATOM 664 C CA . SER A 1 85 ? 10.031 9.836 11.5 1 84.81 85 SER A CA 1
ATOM 665 C C . SER A 1 85 ? 8.562 9.961 11.906 1 84.81 85 SER A C 1
ATOM 667 O O . SER A 1 85 ? 8.195 9.594 13.023 1 84.81 85 SER A O 1
ATOM 669 N N . TRP A 1 86 ? 7.754 10.344 10.984 1 90.06 86 TRP A N 1
ATOM 670 C CA . TRP A 1 86 ? 6.359 10.625 11.297 1 90.06 86 TRP A CA 1
ATOM 671 C C . TRP A 1 86 ? 5.441 9.562 10.719 1 90.06 86 TRP A C 1
ATOM 673 O O . TRP A 1 86 ? 4.539 9.062 11.398 1 90.06 86 TRP A O 1
ATOM 683 N N . ALA A 1 87 ? 5.691 9.125 9.523 1 93.12 87 ALA A N 1
ATOM 684 C CA . ALA A 1 87 ? 4.754 8.297 8.766 1 93.12 87 ALA A CA 1
ATOM 685 C C . ALA A 1 87 ? 4.957 6.816 9.07 1 93.12 87 ALA A C 1
ATOM 687 O O . ALA A 1 87 ? 6.094 6.352 9.211 1 93.12 87 ALA A O 1
ATOM 688 N N . ASP A 1 88 ? 3.83 6.145 9.273 1 91.31 88 ASP A N 1
ATOM 689 C CA . ASP A 1 88 ? 3.83 4.684 9.266 1 91.31 88 ASP A CA 1
ATOM 690 C C . ASP A 1 88 ? 3.736 4.141 7.84 1 91.31 88 ASP A C 1
ATOM 692 O O . ASP A 1 88 ? 4.305 3.094 7.531 1 91.31 88 ASP A O 1
ATOM 696 N N . VAL A 1 89 ? 3.008 4.867 7.055 1 93.38 89 VAL A N 1
ATOM 697 C CA . VAL A 1 89 ? 2.734 4.477 5.676 1 93.38 89 VAL A CA 1
ATOM 698 C C . VAL A 1 89 ? 3.002 5.656 4.738 1 93.38 89 VAL A C 1
ATOM 700 O O . VAL A 1 89 ? 2.572 6.777 5.008 1 93.38 89 VAL A O 1
ATOM 703 N N . PHE A 1 90 ? 3.732 5.34 3.666 1 93.44 90 PHE A N 1
ATOM 704 C CA . PHE A 1 90 ? 3.877 6.293 2.574 1 93.44 90 PHE A CA 1
ATOM 705 C C . PHE A 1 90 ? 3.012 5.891 1.385 1 93.44 90 PHE A C 1
ATOM 707 O O . PHE A 1 90 ? 3.098 4.758 0.904 1 93.44 90 PHE A O 1
ATOM 714 N N . VAL A 1 91 ? 2.154 6.832 0.979 1 95.31 91 VAL A N 1
ATOM 715 C CA . VAL A 1 91 ? 1.445 6.664 -0.286 1 95.31 91 VAL A CA 1
ATOM 716 C C . VAL A 1 91 ? 2.096 7.531 -1.361 1 95.31 91 VAL A C 1
ATOM 718 O O . VAL A 1 91 ? 1.938 8.758 -1.358 1 95.31 91 VAL A O 1
ATOM 721 N N . VAL A 1 92 ? 2.834 6.863 -2.178 1 93.38 92 VAL A N 1
ATOM 722 C CA . VAL A 1 92 ? 3.512 7.547 -3.273 1 93.38 92 VAL A CA 1
ATOM 723 C C . VAL A 1 92 ? 2.584 7.633 -4.484 1 93.38 92 VAL A C 1
ATOM 725 O O . VAL A 1 92 ? 2.207 6.609 -5.059 1 93.38 92 VAL A O 1
ATOM 728 N N . ILE A 1 93 ? 2.203 8.875 -4.852 1 93.81 93 ILE A N 1
ATOM 729 C CA . ILE A 1 93 ? 1.23 9.102 -5.918 1 93.81 93 ILE A CA 1
ATOM 730 C C . ILE A 1 93 ? 1.945 9.602 -7.172 1 93.81 93 ILE A C 1
ATOM 732 O O . ILE A 1 93 ? 2.842 10.445 -7.09 1 93.81 93 ILE A O 1
ATOM 736 N N . TYR A 1 94 ? 1.542 9.016 -8.312 1 91.31 94 TYR A N 1
ATOM 737 C CA . TYR A 1 94 ? 2.053 9.531 -9.578 1 91.31 94 TYR A CA 1
ATOM 738 C C . TYR A 1 94 ? 0.943 9.617 -10.617 1 91.31 94 TYR A C 1
ATOM 740 O O . TYR A 1 94 ? -0.064 8.914 -10.523 1 91.31 94 TYR A O 1
ATOM 748 N N . ASP A 1 95 ? 1.089 10.523 -11.484 1 90.12 95 ASP A N 1
ATOM 749 C CA . ASP A 1 95 ? 0.22 10.703 -12.641 1 90.12 95 ASP A CA 1
ATOM 750 C C . ASP A 1 95 ? 0.557 9.703 -13.75 1 90.12 95 ASP A C 1
ATOM 752 O O . ASP A 1 95 ? 1.651 9.742 -14.312 1 90.12 95 ASP A O 1
ATOM 756 N N . THR A 1 96 ? -0.36 8.891 -14.109 1 85.38 96 THR A N 1
ATOM 757 C CA . THR A 1 96 ? -0.097 7.812 -15.055 1 85.38 96 THR A CA 1
ATOM 758 C C . THR A 1 96 ? 0.095 8.367 -16.469 1 85.38 96 THR A C 1
ATOM 760 O O . THR A 1 96 ? 0.595 7.672 -17.344 1 85.38 96 THR A O 1
ATOM 763 N N . THR A 1 97 ? -0.273 9.594 -16.656 1 84.38 97 THR A N 1
ATOM 764 C CA . THR A 1 97 ? -0.149 10.195 -17.984 1 84.38 97 THR A CA 1
ATOM 765 C C . THR A 1 97 ? 1.178 10.938 -18.109 1 84.38 97 THR A C 1
ATOM 767 O O . THR A 1 97 ? 1.469 11.523 -19.156 1 84.38 97 THR A O 1
ATOM 770 N N . SER A 1 98 ? 1.988 10.938 -17.078 1 87.75 98 SER A N 1
ATOM 771 C CA . SER A 1 98 ? 3.246 11.68 -17.047 1 87.75 98 SER A CA 1
ATOM 772 C C . SER A 1 98 ? 4.418 10.766 -16.688 1 87.75 98 SER A C 1
ATOM 774 O O . SER A 1 98 ? 4.516 10.273 -15.562 1 87.75 98 SER A O 1
ATOM 776 N N . ARG A 1 99 ? 5.27 10.625 -17.672 1 87.06 99 ARG A N 1
ATOM 777 C CA . ARG A 1 99 ? 6.469 9.82 -17.422 1 87.06 99 ARG A CA 1
ATOM 778 C C . ARG A 1 99 ? 7.32 10.438 -16.328 1 87.06 99 ARG A C 1
ATOM 780 O O . ARG A 1 99 ? 7.902 9.719 -15.508 1 87.06 99 ARG A O 1
ATOM 787 N N . LEU A 1 100 ? 7.41 11.664 -16.312 1 92.31 100 LEU A N 1
ATOM 788 C CA . LEU A 1 100 ? 8.18 12.367 -15.289 1 92.31 100 LEU A CA 1
ATOM 789 C C . LEU A 1 100 ? 7.609 12.102 -13.898 1 92.31 100 LEU A C 1
ATOM 791 O O . LEU A 1 100 ? 8.359 11.883 -12.945 1 92.31 100 LEU A O 1
ATOM 795 N N . SER A 1 101 ? 6.289 12.125 -13.797 1 90.19 101 SER A N 1
ATOM 796 C CA . SER A 1 101 ? 5.621 11.836 -12.531 1 90.19 101 SER A CA 1
ATOM 797 C C . SER A 1 101 ? 6.004 10.461 -12 1 90.19 101 SER A C 1
ATOM 799 O O . SER A 1 101 ? 6.27 10.297 -10.805 1 90.19 101 SER A O 1
ATOM 801 N N . PHE A 1 102 ? 6.137 9.539 -12.875 1 87 102 PHE A N 1
ATOM 802 C CA . PHE A 1 102 ? 6.516 8.188 -12.492 1 87 102 PHE A CA 1
ATOM 803 C C . PHE A 1 102 ? 7.965 8.141 -12.023 1 87 102 PHE A C 1
ATOM 805 O O . PHE A 1 102 ? 8.281 7.48 -11.031 1 87 102 PHE A O 1
ATOM 812 N N . GLN A 1 103 ? 8.805 8.766 -12.758 1 90.38 103 GLN A N 1
ATOM 813 C CA . GLN A 1 103 ? 10.211 8.789 -12.398 1 90.38 103 GLN A CA 1
ATOM 814 C C . GLN A 1 103 ? 10.414 9.375 -11.008 1 90.38 103 GLN A C 1
ATOM 816 O O . GLN A 1 103 ? 11.211 8.859 -10.219 1 90.38 103 GLN A O 1
ATOM 821 N N . VAL A 1 104 ? 9.742 10.398 -10.688 1 90.88 104 VAL A N 1
ATOM 822 C CA . VAL A 1 104 ? 9.82 11.023 -9.367 1 90.88 104 VAL A CA 1
ATOM 823 C C . VAL A 1 104 ? 9.336 10.047 -8.305 1 90.88 104 VAL A C 1
ATOM 825 O O . VAL A 1 104 ? 9.961 9.898 -7.254 1 90.88 104 VAL A O 1
ATOM 828 N N . ALA A 1 105 ? 8.227 9.375 -8.547 1 90.5 105 ALA A N 1
ATOM 829 C CA . ALA A 1 105 ? 7.707 8.383 -7.613 1 90.5 105 ALA A CA 1
ATOM 830 C C . ALA A 1 105 ? 8.734 7.289 -7.344 1 90.5 105 ALA A C 1
ATOM 832 O O . ALA A 1 105 ? 8.93 6.875 -6.199 1 90.5 105 ALA A O 1
ATOM 833 N N . GLU A 1 106 ? 9.352 6.859 -8.383 1 87.06 106 GLU A N 1
ATOM 834 C CA . GLU A 1 106 ? 10.375 5.828 -8.266 1 87.06 106 GLU A CA 1
ATOM 835 C C . GLU A 1 106 ? 11.531 6.297 -7.387 1 87.06 106 GLU A C 1
ATOM 837 O O . GLU A 1 106 ? 12.031 5.539 -6.551 1 87.06 106 GLU A O 1
ATOM 842 N N . GLN A 1 107 ? 11.953 7.473 -7.602 1 88.75 107 GLN A N 1
ATOM 843 C CA . GLN A 1 107 ? 13.031 8.039 -6.805 1 88.75 107 GLN A CA 1
ATOM 844 C C . GLN A 1 107 ? 12.648 8.125 -5.332 1 88.75 107 GLN A C 1
ATOM 846 O O . GLN A 1 107 ? 13.461 7.828 -4.453 1 88.75 107 GLN A O 1
ATOM 851 N N . LEU A 1 108 ? 11.492 8.508 -5.07 1 89.5 108 LEU A N 1
ATOM 852 C CA . LEU A 1 108 ? 11 8.594 -3.701 1 89.5 108 LEU A CA 1
ATOM 853 C C . LEU A 1 108 ? 10.992 7.219 -3.039 1 89.5 108 LEU A C 1
ATOM 855 O O . LEU A 1 108 ? 11.406 7.078 -1.886 1 89.5 108 LEU A O 1
ATOM 859 N N . LEU A 1 109 ? 10.555 6.234 -3.777 1 87 109 LEU A N 1
ATOM 860 C CA . LEU A 1 109 ? 10.539 4.867 -3.271 1 87 109 LEU A CA 1
ATOM 861 C C . LEU A 1 109 ? 11.938 4.406 -2.893 1 87 109 LEU A C 1
ATOM 863 O O . LEU A 1 109 ? 12.133 3.773 -1.853 1 87 109 LEU A O 1
ATOM 867 N N . GLN A 1 110 ? 12.812 4.746 -3.693 1 84.12 110 GLN A N 1
ATOM 868 C CA . GLN A 1 110 ? 14.203 4.363 -3.438 1 84.12 110 GLN A CA 1
ATOM 869 C C . GLN A 1 110 ? 14.75 5.07 -2.201 1 84.12 110 GLN A C 1
ATOM 871 O O . GLN A 1 110 ? 15.453 4.461 -1.392 1 84.12 110 GLN A O 1
ATOM 876 N N . GLN A 1 111 ? 14.445 6.277 -2.094 1 85.38 111 GLN A N 1
ATOM 877 C CA . GLN A 1 111 ? 14.906 7.047 -0.944 1 85.38 111 GLN A CA 1
ATOM 878 C C . GLN A 1 111 ? 14.344 6.48 0.357 1 85.38 111 GLN A C 1
ATOM 880 O O . GLN A 1 111 ? 15.07 6.34 1.343 1 85.38 111 GLN A O 1
ATOM 885 N N . ILE A 1 112 ? 13.102 6.141 0.331 1 85.69 112 ILE A N 1
ATOM 886 C CA . ILE A 1 112 ? 12.461 5.586 1.519 1 85.69 112 ILE A CA 1
ATOM 887 C C . ILE A 1 112 ? 13.094 4.238 1.864 1 85.69 112 ILE A C 1
ATOM 889 O O . ILE A 1 112 ? 13.43 3.98 3.023 1 85.69 112 ILE A O 1
ATOM 893 N N . ALA A 1 113 ? 13.234 3.398 0.9 1 80.62 113 ALA A N 1
ATOM 894 C CA . ALA A 1 113 ? 13.789 2.062 1.104 1 80.62 113 ALA A CA 1
ATOM 895 C C . ALA A 1 113 ? 15.211 2.133 1.637 1 80.62 113 ALA A C 1
ATOM 897 O O . ALA A 1 113 ? 15.609 1.324 2.48 1 80.62 113 ALA A O 1
ATOM 898 N N . SER A 1 114 ? 16.016 3.059 1.146 1 79.38 114 SER A N 1
ATOM 899 C CA . SER A 1 114 ? 17.422 3.182 1.541 1 79.38 114 SER A CA 1
ATOM 900 C C . SER A 1 114 ? 17.547 3.666 2.982 1 79.38 114 SER A C 1
ATOM 902 O O . SER A 1 114 ? 18.469 3.27 3.697 1 79.38 114 SER A O 1
ATOM 904 N N . HIS A 1 115 ? 16.656 4.453 3.381 1 78.25 1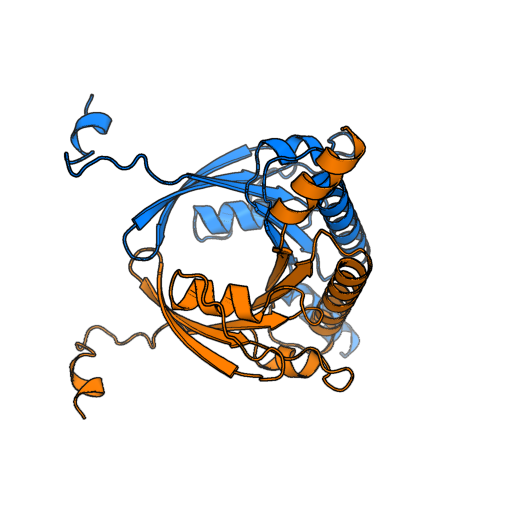15 HIS A N 1
ATOM 905 C CA . HIS A 1 115 ? 16.734 5.031 4.719 1 78.25 115 HIS A CA 1
ATOM 906 C C . HIS A 1 115 ? 16.125 4.098 5.762 1 78.25 115 HIS A C 1
ATOM 908 O O . HIS A 1 115 ? 16.484 4.156 6.938 1 78.25 115 HIS A O 1
ATOM 914 N N . GLU A 1 116 ? 15.102 3.354 5.332 1 69.38 116 GLU A N 1
ATOM 915 C CA . GLU A 1 116 ? 14.516 2.377 6.242 1 69.38 116 GLU A CA 1
ATOM 916 C C . GLU A 1 116 ? 15.578 1.436 6.805 1 69.38 116 GLU A C 1
ATOM 918 O O . GLU A 1 116 ? 15.523 1.046 7.973 1 69.38 116 GLU A O 1
ATOM 923 N N . HIS A 1 117 ? 16.562 1.123 6.082 1 63.41 117 HIS A N 1
ATOM 924 C CA . HIS A 1 117 ? 17.594 0.178 6.477 1 63.41 117 HIS A CA 1
ATOM 925 C C . HIS A 1 117 ? 18.641 0.847 7.359 1 63.41 117 HIS A C 1
ATOM 927 O O . HIS A 1 117 ? 19.312 0.177 8.141 1 63.41 117 HIS A O 1
ATOM 933 N N . SER A 1 118 ? 18.766 2.156 7.25 1 61.84 118 SER A N 1
ATOM 934 C CA . SER A 1 118 ? 19.938 2.77 7.891 1 61.84 118 SER A CA 1
ATOM 935 C C . SER A 1 118 ? 19.578 3.299 9.281 1 61.84 118 SER A C 1
ATOM 937 O O . SER A 1 118 ? 20.344 3.131 10.227 1 61.84 118 SER A O 1
ATOM 939 N N . LEU A 1 119 ? 18.547 4.105 9.391 1 58.19 119 LEU A N 1
ATOM 940 C CA . LEU A 1 119 ? 18.438 4.926 10.594 1 58.19 119 LEU A CA 1
ATOM 941 C C . LEU A 1 119 ? 17.047 4.801 11.203 1 58.19 119 LEU A C 1
ATOM 943 O O . LEU A 1 119 ? 16.812 5.262 12.328 1 58.19 119 LEU A O 1
ATOM 947 N N . CYS A 1 120 ? 16.188 4.113 10.438 1 58.59 120 CYS A N 1
ATOM 948 C CA . CYS A 1 120 ? 14.82 4.266 10.906 1 58.59 120 CYS A CA 1
ATOM 949 C C . CYS A 1 120 ? 14.367 3.021 11.664 1 58.59 120 CYS A C 1
ATOM 951 O O . CYS A 1 120 ? 14.672 1.897 11.258 1 58.59 120 CYS A O 1
ATOM 953 N N . THR A 1 121 ? 13.906 3.322 12.859 1 62.62 121 THR A N 1
ATOM 954 C CA . THR A 1 121 ? 13.375 2.271 13.727 1 62.62 121 THR A CA 1
ATOM 955 C C . THR A 1 121 ? 11.953 1.899 13.305 1 62.62 121 THR A C 1
ATOM 957 O O . THR A 1 121 ? 11.398 0.914 13.789 1 62.62 121 THR A O 1
ATOM 960 N N . ARG A 1 122 ? 11.461 2.732 12.367 1 72.5 122 ARG A N 1
ATOM 961 C CA . ARG A 1 122 ? 10.062 2.492 12.023 1 72.5 122 ARG A CA 1
ATOM 962 C C . ARG A 1 122 ? 9.953 1.598 10.789 1 72.5 122 ARG A C 1
ATOM 964 O O . ARG A 1 122 ? 10.734 1.733 9.844 1 72.5 122 ARG A O 1
ATOM 971 N N . ASP A 1 123 ? 9.102 0.642 10.836 1 77.12 123 ASP A N 1
ATOM 972 C CA . ASP A 1 123 ? 8.781 -0.229 9.703 1 77.12 123 ASP A CA 1
ATOM 973 C C . ASP A 1 123 ? 7.727 0.406 8.805 1 77.12 123 ASP A C 1
ATOM 975 O O . ASP A 1 123 ? 6.527 0.255 9.039 1 77.12 123 ASP A O 1
ATOM 979 N N . HIS A 1 124 ? 8.289 1.075 7.801 1 87.25 124 HIS A N 1
ATOM 980 C CA . HIS A 1 124 ? 7.363 1.785 6.922 1 87.25 124 HIS A CA 1
ATOM 981 C C . HIS A 1 124 ? 6.758 0.845 5.887 1 87.25 124 HIS A C 1
ATOM 983 O O . HIS A 1 124 ? 7.426 -0.075 5.41 1 87.25 124 HIS A O 1
ATOM 989 N N . LYS A 1 125 ? 5.488 1.087 5.602 1 89.31 125 LYS A N 1
ATOM 990 C CA . LYS A 1 125 ? 4.871 0.515 4.406 1 89.31 125 LYS A CA 1
ATOM 991 C C . LYS A 1 125 ? 4.711 1.565 3.312 1 89.31 125 LYS A C 1
ATOM 993 O O . LYS A 1 125 ? 4.445 2.734 3.6 1 89.31 125 LYS A O 1
ATOM 998 N N . THR A 1 126 ? 5.051 1.134 2.141 1 91 126 THR A N 1
ATOM 999 C CA . THR A 1 126 ? 4.906 2.062 1.024 1 91 126 THR A CA 1
ATOM 1000 C C . THR A 1 126 ? 3.869 1.554 0.029 1 91 126 THR A C 1
ATOM 1002 O O . THR A 1 126 ? 3.842 0.364 -0.293 1 91 126 THR A O 1
ATOM 1005 N N . MET A 1 127 ? 2.998 2.432 -0.384 1 92.81 127 MET A N 1
ATOM 1006 C CA . MET A 1 127 ? 2.021 2.164 -1.436 1 92.81 127 MET A CA 1
ATOM 1007 C C . MET A 1 127 ? 2.271 3.053 -2.648 1 92.81 127 MET A C 1
ATOM 1009 O O . MET A 1 127 ? 2.559 4.242 -2.504 1 92.81 127 MET A O 1
ATOM 1013 N N . LEU A 1 128 ? 2.275 2.424 -3.752 1 91.81 128 LEU A N 1
ATOM 1014 C CA . LEU A 1 128 ? 2.336 3.166 -5.008 1 91.81 128 LEU A CA 1
ATOM 1015 C C . LEU A 1 128 ? 0.955 3.268 -5.645 1 91.81 128 LEU A C 1
ATOM 1017 O O . LEU A 1 128 ? 0.273 2.256 -5.828 1 91.81 128 LEU A O 1
ATOM 1021 N N . LEU A 1 129 ? 0.542 4.492 -5.941 1 92.25 129 LEU A N 1
ATOM 1022 C CA . LEU A 1 129 ? -0.789 4.734 -6.484 1 92.25 129 LEU A CA 1
ATOM 1023 C C . LEU A 1 129 ? -0.709 5.539 -7.781 1 92.25 129 LEU A C 1
ATOM 1025 O O . LEU A 1 129 ? -0.219 6.668 -7.781 1 92.25 129 LEU A O 1
ATOM 1029 N N . GLY A 1 130 ? -1.141 4.867 -8.891 1 89.19 130 GLY A N 1
ATOM 1030 C CA . GLY A 1 130 ? -1.333 5.602 -10.133 1 89.19 130 GLY A CA 1
ATOM 1031 C C . GLY A 1 130 ? -2.633 6.383 -10.164 1 89.19 130 GLY A C 1
ATOM 1032 O O . GLY A 1 130 ? -3.695 5.844 -9.859 1 89.19 130 GLY A O 1
ATOM 1033 N N . ASN A 1 131 ? -2.553 7.668 -10.469 1 87.94 131 ASN A N 1
ATOM 1034 C CA . ASN A 1 131 ? -3.717 8.547 -10.539 1 87.94 131 ASN A CA 1
ATOM 1035 C C . ASN A 1 131 ? -3.98 9.008 -11.969 1 87.94 131 ASN A C 1
ATOM 1037 O O . ASN A 1 131 ? -3.166 8.773 -12.867 1 87.94 131 ASN A O 1
ATOM 1041 N N . LYS A 1 132 ? -5.215 9.531 -12.32 1 82.06 132 LYS A N 1
ATOM 1042 C CA . LYS A 1 132 ? -5.652 10.102 -13.594 1 82.06 132 LYS A CA 1
ATOM 1043 C C . LYS A 1 132 ? -5.691 9.039 -14.688 1 82.06 132 LYS A C 1
ATOM 1045 O O . LYS A 1 132 ? -5.293 9.289 -15.828 1 82.06 132 LYS A O 1
ATOM 1050 N N . ILE A 1 133 ? -5.977 7.848 -14.359 1 69.69 133 ILE A N 1
ATOM 1051 C CA . ILE A 1 133 ? -5.992 6.715 -15.281 1 69.69 133 ILE A CA 1
ATOM 1052 C C . ILE A 1 133 ? -6.992 6.984 -16.406 1 69.69 133 ILE A C 1
ATOM 1054 O O . ILE A 1 133 ? -6.77 6.578 -17.547 1 69.69 133 ILE A O 1
ATOM 1058 N N . ASP A 1 134 ? -8.094 7.625 -16.172 1 62.38 134 ASP A N 1
ATOM 1059 C CA . ASP A 1 134 ? -9.141 7.871 -17.172 1 62.38 134 ASP A CA 1
ATOM 1060 C C . ASP A 1 134 ? -8.711 8.938 -18.172 1 62.38 134 ASP A C 1
ATOM 1062 O O . ASP A 1 134 ? -9.195 8.969 -19.297 1 62.38 134 ASP A O 1
ATOM 1066 N N . LEU A 1 135 ? -7.902 9.812 -17.844 1 55.56 135 LEU A N 1
ATOM 1067 C CA . LEU A 1 135 ? -7.523 10.898 -18.734 1 55.56 135 LEU A CA 1
ATOM 1068 C C . LEU A 1 135 ? -6.777 10.367 -19.953 1 55.56 135 LEU A C 1
ATOM 1070 O O . LEU A 1 135 ? -6.902 10.914 -21.047 1 55.56 135 LEU A O 1
ATOM 1074 N N . GLU A 1 136 ? -5.957 9.453 -19.859 1 51.38 136 GLU A N 1
ATOM 1075 C CA . GLU A 1 136 ? -5.211 8.945 -21 1 51.38 136 GLU A CA 1
ATOM 1076 C C . GLU A 1 136 ? -6.129 8.234 -21.984 1 51.38 136 GLU A C 1
ATOM 1078 O O . GLU A 1 136 ? -5.883 8.242 -23.203 1 51.38 136 GLU A O 1
ATOM 1083 N N . ARG A 1 137 ? -7.059 7.445 -21.5 1 48.47 137 ARG A N 1
ATOM 1084 C CA . ARG A 1 137 ? -7.965 6.809 -22.438 1 48.47 137 ARG A CA 1
ATOM 1085 C C . ARG A 1 137 ? -8.57 7.836 -23.391 1 48.47 137 ARG A C 1
ATOM 1087 O O . ARG A 1 137 ? -8.789 7.547 -24.578 1 48.47 137 ARG A O 1
ATOM 1094 N N . TYR A 1 138 ? -8.828 8.93 -22.891 1 44.91 138 TYR A N 1
ATOM 1095 C CA . TYR A 1 138 ? -9.414 9.945 -23.766 1 44.91 138 TYR A CA 1
ATOM 1096 C C . TYR A 1 138 ? -8.391 10.484 -24.75 1 44.91 138 TYR A C 1
ATOM 1098 O O . TYR A 1 138 ? -8.734 10.828 -25.875 1 44.91 138 TYR A O 1
ATOM 1106 N N . SER A 1 139 ? -7.246 10.531 -24.406 1 41.38 139 SER A N 1
ATOM 1107 C CA . SER A 1 139 ? -6.32 11.117 -25.375 1 41.38 139 SER A CA 1
ATOM 1108 C C . SER A 1 139 ? -6.039 10.156 -26.516 1 41.38 139 SER A C 1
ATOM 1110 O O . SER A 1 139 ? -5.652 10.578 -27.609 1 41.38 139 SER A O 1
ATOM 1112 N N . GLY A 1 140 ? -5.898 8.953 -26.281 1 37.72 140 GLY A N 1
ATOM 1113 C CA . GLY A 1 140 ? -5.707 8.016 -27.375 1 37.72 140 GLY A CA 1
ATOM 1114 C C . GLY A 1 140 ? -6.898 7.938 -28.312 1 37.72 140 GLY A C 1
ATOM 1115 O O . GLY A 1 140 ? -6.77 7.492 -29.453 1 37.72 140 GLY A O 1
ATOM 1116 N N . LYS A 1 141 ? -8.055 8.023 -27.906 1 36.97 141 LYS A N 1
ATOM 1117 C CA . LYS A 1 141 ? -9.148 8.102 -28.859 1 36.97 141 LYS A CA 1
ATOM 1118 C C . LYS A 1 141 ? -9.023 9.344 -29.734 1 36.97 141 LYS A C 1
ATOM 1120 O O . LYS A 1 141 ? -9.656 9.43 -30.797 1 36.97 141 LYS A O 1
ATOM 1125 N N . LYS A 1 142 ? -8.438 10.414 -29.297 1 36.66 142 LYS A N 1
ATOM 1126 C CA . LYS A 1 142 ? -8.422 11.516 -30.266 1 36.66 142 LYS A CA 1
ATOM 1127 C C . LYS A 1 142 ? -7.508 11.203 -31.438 1 36.66 142 LYS A C 1
ATOM 1129 O O . LYS A 1 142 ? -7.641 11.797 -32.5 1 36.66 142 LYS A O 1
ATOM 1134 N N . LEU A 1 143 ? -6.48 10.461 -31.156 1 32.31 143 LEU A N 1
ATOM 1135 C CA . LEU A 1 143 ? -5.68 10.258 -32.375 1 32.31 143 LEU A CA 1
ATOM 1136 C C . LEU A 1 143 ? -6.305 9.188 -33.25 1 32.31 143 LEU A C 1
ATOM 1138 O O . LEU A 1 143 ? -5.875 8.992 -34.406 1 32.31 143 LEU A O 1
ATOM 1142 N N . ALA A 1 144 ? -7.043 8.312 -32.688 1 32.66 144 ALA A N 1
ATOM 1143 C CA . ALA A 1 144 ? -7.574 7.32 -33.625 1 32.66 144 ALA A CA 1
ATOM 1144 C C . ALA A 1 144 ? -8.758 7.883 -34.406 1 32.66 144 ALA A C 1
ATOM 1146 O O . ALA A 1 144 ? -9.289 7.227 -35.312 1 32.66 144 ALA A O 1
ATOM 1147 N N . ASN A 1 145 ? -9.258 8.945 -33.875 1 31.7 145 ASN A N 1
ATOM 1148 C CA . ASN A 1 145 ? -10.188 9.477 -34.875 1 31.7 145 ASN A CA 1
ATOM 1149 C C . ASN A 1 145 ? -9.484 10.344 -35.906 1 31.7 145 ASN A C 1
ATOM 1151 O O . ASN A 1 145 ? -8.609 11.141 -35.562 1 31.7 145 ASN A O 1
ATOM 1155 N N . MET B 1 1 ? -27.156 -25.047 1.505 1 31.91 1 MET B N 1
ATOM 1156 C CA . MET B 1 1 ? -28.469 -24.484 1.812 1 31.91 1 MET B CA 1
ATOM 1157 C C . MET B 1 1 ? -28.375 -23.516 2.994 1 31.91 1 MET B C 1
ATOM 1159 O O . MET B 1 1 ? -29 -22.469 2.986 1 31.91 1 MET B O 1
ATOM 1163 N N . LEU B 1 2 ? -27.547 -23.906 4.066 1 34.62 2 LEU B N 1
ATOM 1164 C CA . LEU B 1 2 ? -27.469 -23.156 5.312 1 34.62 2 LEU B CA 1
ATOM 1165 C C . LEU B 1 2 ? -26.656 -21.875 5.125 1 34.62 2 LEU B C 1
ATOM 1167 O O . LEU B 1 2 ? -26.953 -20.859 5.742 1 34.62 2 LEU B O 1
ATOM 1171 N N . ALA B 1 3 ? -25.594 -21.875 4.246 1 38.5 3 ALA B N 1
ATOM 1172 C CA . ALA B 1 3 ? -24.828 -20.672 3.971 1 38.5 3 ALA B CA 1
ATOM 1173 C C . ALA B 1 3 ? -25.719 -19.594 3.352 1 38.5 3 ALA B C 1
ATOM 1175 O O . ALA B 1 3 ? -25.5 -18.391 3.562 1 38.5 3 ALA B O 1
ATOM 1176 N N . SER B 1 4 ? -26.75 -19.891 2.613 1 42.84 4 SER B N 1
ATOM 1177 C CA . SER B 1 4 ? -27.719 -19.016 1.97 1 42.84 4 SER B CA 1
ATOM 1178 C C . SER B 1 4 ? -28.531 -18.25 3.002 1 42.84 4 SER B C 1
ATOM 1180 O O . SER B 1 4 ? -28.906 -17.094 2.762 1 42.84 4 SER B O 1
ATOM 1182 N N . LEU B 1 5 ? -29.031 -18.812 4.039 1 40.25 5 LEU B N 1
ATOM 1183 C CA . LEU B 1 5 ? -30 -18.266 4.977 1 40.25 5 LEU B CA 1
ATOM 1184 C C . LEU B 1 5 ? -29.375 -17.188 5.844 1 40.25 5 LEU B C 1
ATOM 1186 O O . LEU B 1 5 ? -30.062 -16.25 6.281 1 40.25 5 LEU B O 1
ATOM 1190 N N . LEU B 1 6 ? -28.141 -17.359 6.316 1 39.84 6 LEU B N 1
ATOM 1191 C CA . LEU B 1 6 ? -27.609 -16.359 7.223 1 39.84 6 LEU B CA 1
ATOM 1192 C C . LEU B 1 6 ? -27.391 -15.039 6.5 1 39.84 6 LEU B C 1
ATOM 1194 O O . LEU B 1 6 ? -26.891 -14.07 7.098 1 39.84 6 LEU B O 1
ATOM 1198 N N . MET B 1 7 ? -27.578 -15.078 5.062 1 38.72 7 MET B N 1
ATOM 1199 C CA . MET B 1 7 ? -27.562 -13.789 4.375 1 38.72 7 MET B CA 1
ATOM 1200 C C . MET B 1 7 ? -28.812 -12.984 4.727 1 38.72 7 MET B C 1
ATOM 1202 O O . MET B 1 7 ? -29.922 -13.336 4.32 1 38.72 7 MET B O 1
ATOM 1206 N N . ASN B 1 8 ? -29.188 -12.648 5.832 1 41.84 8 ASN B N 1
ATOM 1207 C CA . ASN B 1 8 ? -30.297 -11.734 6.109 1 41.84 8 ASN B CA 1
ATOM 1208 C C . ASN B 1 8 ? -30.578 -10.812 4.926 1 41.84 8 ASN B C 1
ATOM 1210 O O . ASN B 1 8 ? -29.656 -10.445 4.195 1 41.84 8 ASN B O 1
ATOM 1214 N N . GLN B 1 9 ? -31.906 -10.602 4.375 1 39.69 9 GLN B N 1
ATOM 1215 C CA . GLN B 1 9 ? -32.562 -9.844 3.32 1 39.69 9 GLN B CA 1
ATOM 1216 C C . GLN B 1 9 ? -32.031 -8.422 3.246 1 39.69 9 GLN B C 1
ATOM 1218 O O . GLN B 1 9 ? -32.625 -7.566 2.574 1 39.69 9 GLN B O 1
ATOM 1223 N N . GLU B 1 10 ? -31.391 -7.871 4.207 1 43.97 10 GLU B N 1
ATOM 1224 C CA . GLU B 1 10 ? -31.016 -6.488 3.906 1 43.97 10 GLU B CA 1
ATOM 1225 C C . GLU B 1 10 ? -30.5 -6.355 2.48 1 43.97 10 GLU B C 1
ATOM 1227 O O . GLU B 1 10 ? -29.906 -7.297 1.938 1 43.97 10 GLU B O 1
ATOM 1232 N N . ALA B 1 11 ? -31.016 -5.379 1.573 1 44.28 11 ALA B N 1
ATOM 1233 C CA . ALA B 1 11 ? -30.625 -5.117 0.189 1 44.28 11 ALA B CA 1
ATOM 1234 C C . ALA B 1 11 ? -29.234 -5.668 -0.104 1 44.28 11 ALA B C 1
ATOM 1236 O O . ALA B 1 11 ? -28.25 -5.25 0.51 1 44.28 11 ALA B O 1
ATOM 1237 N N . SER B 1 12 ? -28.906 -6.965 -0.267 1 49.53 12 SER B N 1
ATOM 1238 C CA . SER B 1 12 ? -27.75 -7.84 -0.397 1 49.53 12 SER B CA 1
ATOM 1239 C C . SER B 1 12 ? -26.656 -7.191 -1.246 1 49.53 12 SER B C 1
ATOM 1241 O O . SER B 1 12 ? -26.688 -7.281 -2.475 1 49.53 12 SER B O 1
ATOM 1243 N N . VAL B 1 13 ? -26.547 -5.93 -1.151 1 53.97 13 VAL B N 1
ATOM 1244 C CA . VAL B 1 13 ? -25.453 -5.363 -1.939 1 53.97 13 VAL B CA 1
ATOM 1245 C C . VAL B 1 13 ? -24.297 -6.352 -2.002 1 53.97 13 VAL B C 1
ATOM 1247 O O . VAL B 1 13 ? -23.922 -6.941 -0.987 1 53.97 13 VAL B O 1
ATOM 1250 N N . SER B 1 14 ? -24.344 -7.191 -3.066 1 61.97 14 SER B N 1
ATOM 1251 C CA . SER B 1 14 ? -23.219 -8.086 -3.299 1 61.97 14 SER B CA 1
ATOM 1252 C C . SER B 1 14 ? -21.969 -7.602 -2.561 1 61.97 14 SER B C 1
ATOM 1254 O O . SER B 1 14 ? -21.672 -6.406 -2.561 1 61.97 14 SER B O 1
ATOM 1256 N N . PRO B 1 15 ? -21.562 -8.414 -1.617 1 65.56 15 PRO B N 1
ATOM 1257 C CA . PRO B 1 15 ? -20.391 -7.992 -0.853 1 65.56 15 PRO B CA 1
ATOM 1258 C C . PRO B 1 15 ? -19.266 -7.453 -1.742 1 65.56 15 PRO B C 1
ATOM 1260 O O . PRO B 1 15 ? -19.094 -7.93 -2.865 1 65.56 15 PRO B O 1
ATOM 1263 N N . THR B 1 16 ? -18.828 -6.254 -1.462 1 90.12 16 THR B N 1
ATOM 1264 C CA . THR B 1 16 ? -17.641 -5.742 -2.137 1 90.12 16 THR B CA 1
ATOM 1265 C C . THR B 1 16 ? -16.469 -6.715 -1.985 1 90.12 16 THR B C 1
ATOM 1267 O O . THR B 1 16 ? -16.297 -7.332 -0.932 1 90.12 16 THR B O 1
ATOM 1270 N N . GLU B 1 17 ? -15.898 -7.156 -3.154 1 95.44 17 GLU B N 1
ATOM 1271 C CA . GLU B 1 17 ? -14.727 -8.031 -3.139 1 95.44 17 GLU B CA 1
ATOM 1272 C C . GLU B 1 17 ? -13.461 -7.281 -3.541 1 95.44 17 GLU B C 1
ATOM 1274 O O . GLU B 1 17 ? -13.523 -6.324 -4.316 1 95.44 17 GLU B O 1
ATOM 1279 N N . MET B 1 18 ? -12.383 -7.637 -2.904 1 96.19 18 MET B N 1
ATOM 1280 C CA . MET B 1 18 ? -11.062 -7.137 -3.27 1 96.19 18 MET B CA 1
ATOM 1281 C C . MET B 1 18 ? -10.078 -8.281 -3.473 1 96.19 18 MET B C 1
ATOM 1283 O O . MET B 1 18 ? -9.992 -9.188 -2.637 1 96.19 18 MET B O 1
ATOM 1287 N N . HIS B 1 19 ? -9.43 -8.297 -4.633 1 96.81 19 HIS B N 1
ATOM 1288 C CA . HIS B 1 19 ? -8.445 -9.312 -4.969 1 96.81 19 HIS B CA 1
ATOM 1289 C C . HIS B 1 19 ? -7.027 -8.789 -4.773 1 96.81 19 HIS B C 1
ATOM 1291 O O . HIS B 1 19 ? -6.609 -7.844 -5.453 1 96.81 19 HIS B O 1
ATOM 1297 N N . VAL B 1 20 ? -6.254 -9.445 -3.822 1 96.44 20 VAL B N 1
ATOM 1298 C CA . VAL B 1 20 ? -4.902 -9.023 -3.477 1 96.44 20 VAL B CA 1
ATOM 1299 C C . VAL B 1 20 ? -3.902 -10.109 -3.863 1 96.44 20 VAL B C 1
ATOM 1301 O O . VAL B 1 20 ? -4.062 -11.273 -3.482 1 96.44 20 VAL B O 1
ATOM 1304 N N . ALA B 1 21 ? -2.865 -9.719 -4.648 1 95.5 21 ALA B N 1
ATOM 1305 C CA . ALA B 1 21 ? -1.796 -10.648 -5 1 95.5 21 ALA B CA 1
ATOM 1306 C C . ALA B 1 21 ? -0.501 -10.297 -4.273 1 95.5 21 ALA B C 1
ATOM 1308 O O . ALA B 1 21 ? -0.039 -9.156 -4.328 1 95.5 21 ALA B O 1
ATOM 1309 N N . LEU B 1 22 ? 0.064 -11.281 -3.498 1 95.62 22 LEU B N 1
ATOM 1310 C CA . LEU B 1 22 ? 1.399 -11.148 -2.924 1 95.62 22 LEU B CA 1
ATOM 1311 C C . LEU B 1 22 ? 2.467 -11.57 -3.932 1 95.62 22 LEU B C 1
ATOM 1313 O O . LEU B 1 22 ? 2.508 -12.727 -4.355 1 95.62 22 LEU B O 1
ATOM 1317 N N . ILE B 1 23 ? 3.301 -10.594 -4.309 1 93.94 23 ILE B N 1
ATOM 1318 C CA . ILE B 1 23 ? 4.348 -10.914 -5.273 1 93.94 23 ILE B CA 1
ATOM 1319 C C . ILE B 1 23 ? 5.703 -10.453 -4.734 1 93.94 23 ILE B C 1
ATOM 1321 O O . ILE B 1 23 ? 5.766 -9.594 -3.852 1 93.94 23 ILE B O 1
ATOM 1325 N N . GLY B 1 24 ? 6.742 -11.055 -5.199 1 93.19 24 GLY B N 1
ATOM 1326 C CA . GLY B 1 24 ? 8.102 -10.82 -4.742 1 93.19 24 GLY B CA 1
ATOM 1327 C C . GLY B 1 24 ? 9.016 -12.016 -4.945 1 93.19 24 GLY B C 1
ATOM 1328 O O . GLY B 1 24 ? 8.57 -13.078 -5.379 1 93.19 24 GLY B O 1
ATOM 1329 N N . MET B 1 25 ? 10.25 -11.789 -4.59 1 91.44 25 MET B N 1
ATOM 1330 C CA . MET B 1 25 ? 11.25 -12.844 -4.75 1 91.44 25 MET B CA 1
ATOM 1331 C C . MET B 1 25 ? 10.992 -13.992 -3.783 1 91.44 25 MET B C 1
ATOM 1333 O O . MET B 1 25 ? 10.414 -13.797 -2.713 1 91.44 25 MET B O 1
ATOM 1337 N N . LYS B 1 26 ? 11.422 -15.156 -4.258 1 90.75 26 LYS B N 1
ATOM 1338 C CA . LYS B 1 26 ? 11.383 -16.297 -3.359 1 90.75 26 LYS B CA 1
ATOM 1339 C C . LYS B 1 26 ? 12.102 -16 -2.049 1 90.75 26 LYS B C 1
ATOM 1341 O O . LYS B 1 26 ? 13.172 -15.391 -2.051 1 90.75 26 LYS B O 1
ATOM 1346 N N . ASN B 1 27 ? 11.516 -16.422 -0.948 1 89.69 27 ASN B N 1
ATOM 1347 C CA . ASN B 1 27 ? 12.094 -16.312 0.387 1 89.69 27 ASN B CA 1
ATOM 1348 C C . ASN B 1 27 ? 11.984 -14.883 0.923 1 89.69 27 ASN B C 1
ATOM 1350 O O . ASN B 1 27 ? 12.656 -14.523 1.893 1 89.69 27 ASN B O 1
ATOM 1354 N N . SER B 1 28 ? 11.18 -14.055 0.241 1 91.19 28 SER B N 1
ATOM 1355 C CA . SER B 1 28 ? 11 -12.695 0.723 1 91.19 28 SER B CA 1
ATOM 1356 C C . SER B 1 28 ? 10.055 -12.648 1.918 1 91.19 28 SER B C 1
ATOM 1358 O O . SER B 1 28 ? 10.016 -11.656 2.652 1 91.19 28 SER B O 1
ATOM 1360 N N . GLY B 1 29 ? 9.18 -13.688 2.082 1 91.06 29 GLY B N 1
ATOM 1361 C CA . GLY B 1 29 ? 8.273 -13.734 3.215 1 91.06 29 GLY B CA 1
ATOM 1362 C C . GLY B 1 29 ? 6.809 -13.688 2.812 1 91.06 29 GLY B C 1
ATOM 1363 O O . GLY B 1 29 ? 5.938 -13.438 3.648 1 91.06 29 GLY B O 1
ATOM 1364 N N . LYS B 1 30 ? 6.48 -13.93 1.492 1 93.38 30 LYS B N 1
ATOM 1365 C CA . LYS B 1 30 ? 5.109 -13.867 0.992 1 93.38 30 LYS B CA 1
ATOM 1366 C C . LYS B 1 30 ? 4.199 -14.812 1.767 1 93.38 30 LYS B C 1
ATOM 1368 O O . LYS B 1 30 ? 3.143 -14.406 2.256 1 93.38 30 LYS B O 1
ATOM 1373 N N . SER B 1 31 ? 4.73 -16.062 1.899 1 90.5 31 SER B N 1
ATOM 1374 C CA . SER B 1 31 ? 3.918 -17.078 2.574 1 90.5 31 SER B CA 1
ATOM 1375 C C . SER B 1 31 ? 3.768 -16.75 4.059 1 90.5 31 SER B C 1
ATOM 1377 O O . SER B 1 31 ? 2.699 -16.969 4.637 1 90.5 31 SER B O 1
ATOM 1379 N N . ALA B 1 32 ? 4.82 -16.312 4.695 1 89.56 32 ALA B N 1
ATOM 1380 C CA . ALA B 1 32 ? 4.77 -15.938 6.105 1 89.56 32 ALA B CA 1
ATOM 1381 C C . ALA B 1 32 ? 3.754 -14.82 6.34 1 89.56 32 ALA B C 1
ATOM 1383 O O . ALA B 1 32 ? 2.982 -14.867 7.301 1 89.56 32 ALA B O 1
ATOM 1384 N N . ILE B 1 33 ? 3.754 -13.852 5.453 1 91.19 33 ILE B N 1
ATOM 1385 C CA . ILE B 1 33 ? 2.85 -12.711 5.566 1 91.19 33 ILE B CA 1
ATOM 1386 C C . ILE B 1 33 ? 1.411 -13.172 5.344 1 91.19 33 ILE B C 1
ATOM 1388 O O . ILE B 1 33 ? 0.497 -12.734 6.047 1 91.19 33 ILE B O 1
ATOM 1392 N N . ALA B 1 34 ? 1.174 -14.039 4.309 1 93.31 34 ALA B N 1
ATOM 1393 C CA . ALA B 1 34 ? -0.155 -14.594 4.055 1 93.31 34 ALA B CA 1
ATOM 1394 C C . ALA B 1 34 ? -0.693 -15.312 5.289 1 93.31 34 ALA B C 1
ATOM 1396 O O . ALA B 1 34 ? -1.823 -15.062 5.715 1 93.31 34 ALA B O 1
ATOM 1397 N N . VAL B 1 35 ? 0.089 -16.125 5.855 1 91.12 35 VAL B N 1
ATOM 1398 C CA . VAL B 1 35 ? -0.309 -16.906 7.016 1 91.12 35 VAL B CA 1
ATOM 1399 C C . VAL B 1 35 ? -0.626 -15.984 8.188 1 91.12 35 VAL B C 1
ATOM 1401 O O . VAL B 1 35 ? -1.641 -16.156 8.867 1 91.12 35 VAL B O 1
ATOM 1404 N N . LYS B 1 36 ? 0.232 -15.016 8.43 1 89.69 36 LYS B N 1
ATOM 1405 C CA . LYS B 1 36 ? 0.009 -14.07 9.523 1 89.69 36 LYS B CA 1
ATOM 1406 C C . LYS B 1 36 ? -1.306 -13.32 9.336 1 89.69 36 LYS B C 1
ATOM 1408 O O . LYS B 1 36 ? -2.053 -13.117 10.297 1 89.69 36 LYS B O 1
ATOM 1413 N N . TYR B 1 37 ? -1.498 -12.922 8.164 1 90.06 37 TYR B N 1
ATOM 1414 C CA . TYR B 1 37 ? -2.744 -12.227 7.867 1 90.06 37 TYR B CA 1
ATOM 1415 C C . TYR B 1 37 ? -3.947 -13.117 8.148 1 90.06 37 TYR B C 1
ATOM 1417 O O . TYR B 1 37 ? -4.949 -12.664 8.703 1 90.06 37 TYR B O 1
ATOM 1425 N N . LEU B 1 38 ? -3.893 -14.32 7.762 1 90.94 38 LEU B N 1
ATOM 1426 C CA . LEU B 1 38 ? -5.02 -15.234 7.848 1 90.94 38 LEU B CA 1
ATOM 1427 C C . LEU B 1 38 ? -5.191 -15.75 9.273 1 90.94 38 LEU B C 1
ATOM 1429 O O . LEU B 1 38 ? -6.316 -16.016 9.711 1 90.94 38 LEU B O 1
ATOM 1433 N N . THR B 1 39 ? -4.145 -15.93 9.992 1 86.5 39 THR B N 1
ATOM 1434 C CA . THR B 1 39 ? -4.23 -16.609 11.281 1 86.5 39 THR B CA 1
ATOM 1435 C C . THR B 1 39 ? -3.877 -15.648 12.414 1 86.5 39 THR B C 1
ATOM 1437 O O . THR B 1 39 ? -4.152 -15.938 13.586 1 86.5 39 THR B O 1
ATOM 1440 N N . LYS B 1 40 ? -3.238 -14.484 12.023 1 77.25 40 LYS B N 1
ATOM 1441 C CA . LYS B 1 40 ? -2.727 -13.516 12.992 1 77.25 40 LYS B CA 1
ATOM 1442 C C . LYS B 1 40 ? -1.588 -14.109 13.812 1 77.25 40 LYS B C 1
ATOM 1444 O O . LYS B 1 40 ? -1.336 -13.672 14.938 1 77.25 40 LYS B O 1
ATOM 1449 N N . ARG B 1 41 ? -1.043 -15.258 13.25 1 76.25 41 ARG B N 1
ATOM 1450 C CA . ARG B 1 41 ? 0.085 -15.93 13.883 1 76.25 41 ARG B CA 1
ATOM 1451 C C . ARG B 1 41 ? 1.142 -16.312 12.852 1 76.25 41 ARG B C 1
ATOM 1453 O O . ARG B 1 41 ? 0.843 -16.422 11.656 1 76.25 41 ARG B O 1
ATOM 1460 N N . PHE B 1 42 ? 2.385 -16.281 13.375 1 69.88 42 PHE B N 1
ATOM 1461 C CA . PHE B 1 42 ? 3.439 -16.828 12.531 1 69.88 42 PHE B CA 1
ATOM 1462 C C . PHE B 1 42 ? 3.471 -18.344 12.617 1 69.88 42 PHE B C 1
ATOM 1464 O O . PHE B 1 42 ? 3.699 -18.906 13.695 1 69.88 42 PHE B O 1
ATOM 1471 N N . LEU B 1 43 ? 3.105 -18.938 11.5 1 69.31 43 LEU B N 1
ATOM 1472 C CA . LEU B 1 43 ? 3.146 -20.406 11.469 1 69.31 43 LEU B CA 1
ATOM 1473 C C . LEU B 1 43 ? 4.383 -20.891 10.727 1 69.31 43 LEU B C 1
ATOM 1475 O O . LEU B 1 43 ? 4.84 -20.25 9.773 1 69.31 43 LEU B O 1
ATOM 1479 N N . GLY B 1 44 ? 5.172 -21.625 11.391 1 63.78 44 GLY B N 1
ATOM 1480 C CA . GLY B 1 44 ? 6.484 -22.078 10.961 1 63.78 44 GLY B CA 1
ATOM 1481 C C . GLY B 1 44 ? 6.453 -22.844 9.656 1 63.78 44 GLY B C 1
ATOM 1482 O O . GLY B 1 44 ? 7.426 -22.844 8.898 1 63.78 44 GLY B O 1
ATOM 1483 N N . GLU B 1 45 ? 5.438 -23.625 9.383 1 66.5 45 GLU B N 1
ATOM 1484 C CA . GLU B 1 45 ? 5.645 -24.531 8.25 1 66.5 45 GLU B CA 1
ATOM 1485 C C . GLU B 1 45 ? 4.797 -24.109 7.055 1 66.5 45 GLU B C 1
ATOM 1487 O O . GLU B 1 45 ? 3.576 -23.984 7.168 1 66.5 45 GLU B O 1
ATOM 1492 N N . TYR B 1 46 ? 5.387 -23.5 6.113 1 73.19 46 TYR B N 1
ATOM 1493 C CA . TYR B 1 46 ? 4.734 -23.219 4.844 1 73.19 46 TYR B CA 1
ATOM 1494 C C . TYR B 1 46 ? 5.602 -23.656 3.67 1 73.19 46 TYR B C 1
ATOM 1496 O O . TYR B 1 46 ? 6.82 -23.781 3.807 1 73.19 46 TYR B O 1
ATOM 1504 N N . SER B 1 47 ? 4.922 -24.203 2.621 1 76.81 47 SER B N 1
ATOM 1505 C CA . SER B 1 47 ? 5.652 -24.484 1.392 1 76.81 47 SER B CA 1
ATOM 1506 C C . SER B 1 47 ? 5.703 -23.266 0.479 1 76.81 47 SER B C 1
ATOM 1508 O O . SER B 1 47 ? 4.668 -22.781 0.015 1 76.81 47 SER B O 1
ATOM 1510 N N . SER B 1 48 ? 6.867 -22.719 0.212 1 77.94 48 SER B N 1
ATOM 1511 C CA . SER B 1 48 ? 7.082 -21.531 -0.604 1 77.94 48 SER B CA 1
ATOM 1512 C C . SER B 1 48 ? 6.867 -21.828 -2.084 1 77.94 48 SER B C 1
ATOM 1514 O O . SER B 1 48 ? 6.766 -20.906 -2.9 1 77.94 48 SER B O 1
ATOM 1516 N N . ASP B 1 49 ? 6.637 -23.094 -2.445 1 80.88 49 ASP B N 1
ATOM 1517 C CA . ASP B 1 49 ? 6.551 -23.469 -3.852 1 80.88 49 ASP B CA 1
ATOM 1518 C C . ASP B 1 49 ? 5.102 -23.672 -4.281 1 80.88 49 ASP B C 1
ATOM 1520 O O . ASP B 1 49 ? 4.832 -24.156 -5.379 1 80.88 49 ASP B O 1
ATOM 1524 N N . LEU B 1 50 ? 4.277 -23.281 -3.469 1 82.88 50 LEU B N 1
ATOM 1525 C CA . LEU B 1 50 ? 2.865 -23.422 -3.812 1 82.88 50 LEU B CA 1
ATOM 1526 C C . LEU B 1 50 ? 2.209 -22.062 -3.98 1 82.88 50 LEU B C 1
ATOM 1528 O O . LEU B 1 50 ? 2.59 -21.094 -3.311 1 82.88 50 LEU B O 1
ATOM 1532 N N . GLU B 1 51 ? 1.431 -22.078 -5.043 1 89.31 51 GLU B N 1
ATOM 1533 C CA . GLU B 1 51 ? 0.516 -20.953 -5.164 1 89.31 51 GLU B CA 1
ATOM 1534 C C . GLU B 1 51 ? -0.846 -21.266 -4.555 1 89.31 51 GLU B C 1
ATOM 1536 O O . GLU B 1 51 ? -1.429 -22.312 -4.848 1 89.31 51 GLU B O 1
ATOM 1541 N N . ASP B 1 52 ? -1.309 -20.5 -3.674 1 92.12 52 ASP B N 1
ATOM 1542 C CA . ASP B 1 52 ? -2.594 -20.703 -3.01 1 92.12 52 ASP B CA 1
ATOM 1543 C C . ASP B 1 52 ? -3.383 -19.391 -2.93 1 92.12 52 ASP B C 1
ATOM 1545 O O . ASP B 1 52 ? -2.797 -18.312 -2.91 1 92.12 52 ASP B O 1
ATOM 1549 N N . THR B 1 53 ? -4.684 -19.562 -3.059 1 94.25 53 THR B N 1
ATOM 1550 C CA . THR B 1 53 ? -5.586 -18.422 -2.881 1 94.25 53 THR B CA 1
ATOM 1551 C C . THR B 1 53 ? -6.473 -18.625 -1.655 1 94.25 53 THR B C 1
ATOM 1553 O O . THR B 1 53 ? -7.051 -19.703 -1.471 1 94.25 53 THR B O 1
ATOM 1556 N N . TYR B 1 54 ? -6.527 -17.609 -0.82 1 95.19 54 TYR B N 1
ATOM 1557 C CA . TYR B 1 54 ? -7.309 -17.625 0.414 1 95.19 54 TYR B CA 1
ATOM 1558 C C . TYR B 1 54 ? -8.383 -16.547 0.408 1 95.19 54 TYR B C 1
ATOM 1560 O O . TYR B 1 54 ? -8.344 -15.633 -0.413 1 95.19 54 TYR B O 1
ATOM 1568 N N . CYS B 1 55 ? -9.336 -16.719 1.286 1 95.06 55 CYS B N 1
ATOM 1569 C CA . CYS B 1 55 ? -10.414 -15.75 1.433 1 95.06 55 CYS B CA 1
ATOM 1570 C C . CYS B 1 55 ? -10.664 -15.43 2.9 1 95.06 55 CYS B C 1
ATOM 1572 O O . CYS B 1 55 ? -10.664 -16.328 3.746 1 95.06 55 CYS B O 1
ATOM 1574 N N . ARG B 1 56 ? -10.797 -14.164 3.143 1 94.81 56 ARG B N 1
ATOM 1575 C CA . ARG B 1 56 ? -11.125 -13.695 4.488 1 94.81 56 ARG B CA 1
ATOM 1576 C C . ARG B 1 56 ? -12.117 -12.547 4.445 1 94.81 56 ARG B C 1
ATOM 1578 O O . ARG B 1 56 ? -12.016 -11.664 3.594 1 94.81 56 ARG B O 1
ATOM 1585 N N . GLN B 1 57 ? -13.078 -12.594 5.332 1 94 57 GLN B N 1
ATOM 1586 C CA . GLN B 1 57 ? -14.023 -11.492 5.449 1 94 57 GLN B CA 1
ATOM 1587 C C . GLN B 1 57 ? -13.484 -10.406 6.375 1 94 57 GLN B C 1
ATOM 1589 O O . GLN B 1 57 ? -13.008 -10.695 7.473 1 94 57 GLN B O 1
ATOM 1594 N N . GLU B 1 58 ? -13.422 -9.188 5.898 1 93.5 58 GLU B N 1
ATOM 1595 C CA . GLU B 1 58 ? -13.102 -8 6.676 1 93.5 58 GLU B CA 1
ATOM 1596 C C . GLU B 1 58 ? -14.305 -7.07 6.797 1 93.5 58 GLU B C 1
ATOM 1598 O O . GLU B 1 58 ? -15.289 -7.23 6.082 1 93.5 58 GLU B O 1
ATOM 1603 N N . SER B 1 59 ? -14.219 -6.18 7.746 1 93.81 59 SER B N 1
ATOM 1604 C CA . SER B 1 59 ? -15.203 -5.113 7.887 1 93.81 59 SER B CA 1
ATOM 1605 C C . SER B 1 59 ? -14.539 -3.746 7.984 1 93.81 59 SER B C 1
ATOM 1607 O O . SER B 1 59 ? -13.664 -3.535 8.828 1 93.81 59 SER B O 1
ATOM 1609 N N . ILE B 1 60 ? -14.82 -2.875 7.039 1 92.56 60 ILE B N 1
ATOM 1610 C CA . ILE B 1 60 ? -14.312 -1.506 7.066 1 92.56 60 ILE B CA 1
ATOM 1611 C C . ILE B 1 60 ? -15.477 -0.534 7.285 1 92.56 60 ILE B C 1
ATOM 1613 O O . ILE B 1 60 ? -16.406 -0.475 6.477 1 92.56 60 ILE B O 1
ATOM 1617 N N . ASN B 1 61 ? -15.453 0.242 8.32 1 91.31 61 ASN B N 1
ATOM 1618 C CA . ASN B 1 61 ? -16.547 1.148 8.664 1 91.31 61 ASN B CA 1
ATOM 1619 C C . ASN B 1 61 ? -17.891 0.436 8.648 1 91.31 61 ASN B C 1
ATOM 1621 O O . ASN B 1 61 ? -18.859 0.934 8.062 1 91.31 61 ASN B O 1
ATOM 1625 N N . GLN B 1 62 ? -17.891 -0.82 9.047 1 90.12 62 GLN B N 1
ATOM 1626 C CA . GLN B 1 62 ? -19.078 -1.648 9.242 1 90.12 62 GLN B CA 1
ATOM 1627 C C . GLN B 1 62 ? -19.594 -2.203 7.922 1 90.12 62 GLN B C 1
ATOM 1629 O O . GLN B 1 62 ? -20.688 -2.752 7.855 1 90.12 62 GLN B O 1
ATOM 1634 N N . MET B 1 63 ? -18.859 -1.958 6.879 1 92.06 63 MET B N 1
ATOM 1635 C CA . MET B 1 63 ? -19.188 -2.543 5.582 1 92.06 63 MET B CA 1
ATOM 1636 C C . MET B 1 63 ? -18.359 -3.807 5.332 1 92.06 63 MET B C 1
ATOM 1638 O O . MET B 1 63 ? -17.141 -3.795 5.465 1 92.06 63 MET B O 1
ATOM 1642 N N . PRO B 1 64 ? -19.078 -4.84 5.051 1 93.19 64 PRO B N 1
ATOM 1643 C CA . PRO B 1 64 ? -18.344 -6.086 4.812 1 93.19 64 PRO B CA 1
ATOM 1644 C C . PRO B 1 64 ? -17.516 -6.047 3.531 1 93.19 64 PRO B C 1
ATOM 1646 O O . PRO B 1 64 ? -17.938 -5.445 2.537 1 93.19 64 PRO B O 1
ATOM 1649 N N . LEU B 1 65 ? -16.297 -6.613 3.6 1 95 65 LEU B N 1
ATOM 1650 C CA . LEU B 1 65 ? -15.383 -6.738 2.475 1 95 65 LEU B CA 1
ATOM 1651 C C . LEU B 1 65 ? -14.766 -8.133 2.432 1 95 65 LEU B C 1
ATOM 1653 O O . LEU B 1 65 ? -14.172 -8.586 3.412 1 95 65 LEU B O 1
ATOM 1657 N N . MET B 1 66 ? -15.078 -8.852 1.338 1 96.38 66 MET B N 1
ATOM 1658 C CA . MET B 1 66 ? -14.398 -10.125 1.12 1 96.38 66 MET B CA 1
ATOM 1659 C C . MET B 1 66 ? -13.031 -9.914 0.487 1 96.38 66 MET B C 1
ATOM 1661 O O . MET B 1 66 ? -12.93 -9.375 -0.615 1 96.38 66 MET B O 1
ATOM 1665 N N . VAL B 1 67 ? -12.039 -10.344 1.201 1 96.56 67 VAL B N 1
ATOM 1666 C CA . VAL B 1 67 ? -10.68 -10.188 0.69 1 96.56 67 VAL B CA 1
ATOM 1667 C C . VAL B 1 67 ? -10.156 -11.531 0.195 1 96.56 67 VAL B C 1
ATOM 1669 O O . VAL B 1 67 ? -10.07 -12.492 0.962 1 96.56 67 VAL B O 1
ATOM 1672 N N . TRP B 1 68 ? -9.852 -11.555 -1.106 1 96.56 68 TRP B N 1
ATOM 1673 C CA . TRP B 1 68 ? -9.172 -12.688 -1.712 1 96.56 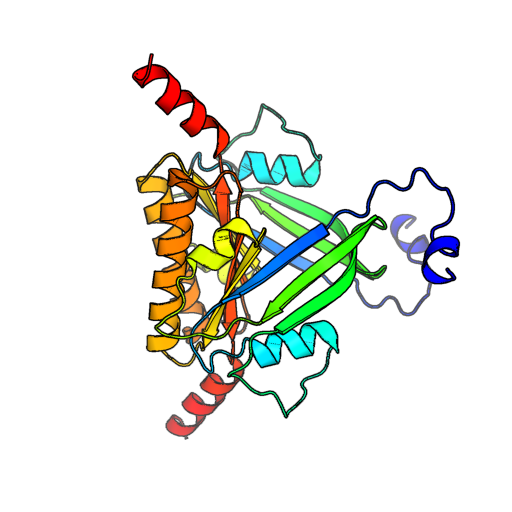68 TRP B CA 1
ATOM 1674 C C . TRP B 1 68 ? -7.664 -12.453 -1.778 1 96.56 68 TRP B C 1
ATOM 1676 O O . TRP B 1 68 ? -7.215 -11.438 -2.311 1 96.56 68 TRP B O 1
ATOM 1686 N N . LEU B 1 69 ? -6.906 -13.383 -1.153 1 97.19 69 LEU B N 1
ATOM 1687 C CA . LEU B 1 69 ? -5.453 -13.242 -1.082 1 97.19 69 LEU B CA 1
ATOM 1688 C C . LEU B 1 69 ? -4.766 -14.375 -1.838 1 97.19 69 LEU B C 1
ATOM 1690 O O . LEU B 1 69 ? -4.934 -15.547 -1.499 1 97.19 69 LEU B O 1
ATOM 1694 N N . MET B 1 70 ? -4.027 -13.992 -2.877 1 95.81 70 MET B N 1
ATOM 1695 C CA . MET B 1 70 ? -3.242 -14.984 -3.613 1 95.81 70 MET B CA 1
ATOM 1696 C C . MET B 1 70 ? -1.782 -14.961 -3.176 1 95.81 70 MET B C 1
ATOM 1698 O O . MET B 1 70 ? -1.114 -13.93 -3.287 1 95.81 70 MET B O 1
ATOM 1702 N N . ASP B 1 71 ? -1.341 -16.031 -2.602 1 94.38 71 ASP B N 1
ATOM 1703 C CA . ASP B 1 71 ? 0.073 -16.281 -2.332 1 94.38 71 ASP B CA 1
ATOM 1704 C C . ASP B 1 71 ? 0.772 -16.859 -3.557 1 94.38 71 ASP B C 1
ATOM 1706 O O . ASP B 1 71 ? 0.617 -18.047 -3.857 1 94.38 71 ASP B O 1
ATOM 1710 N N . THR B 1 72 ? 1.554 -16.016 -4.242 1 92.81 72 THR B N 1
ATOM 1711 C CA . THR B 1 72 ? 2.104 -16.406 -5.535 1 92.81 72 THR B CA 1
ATOM 1712 C C . THR B 1 72 ? 3.443 -17.125 -5.355 1 92.81 72 THR B C 1
ATOM 1714 O O . THR B 1 72 ? 4.031 -17.078 -4.273 1 92.81 72 THR B O 1
ATOM 1717 N N . VAL B 1 73 ? 3.869 -17.812 -6.352 1 87.62 73 VAL B N 1
ATOM 1718 C CA . VAL B 1 73 ? 5.188 -18.438 -6.398 1 87.62 73 VAL B CA 1
ATOM 1719 C C . VAL B 1 73 ? 6.07 -17.688 -7.398 1 87.62 73 VAL B C 1
ATOM 1721 O O . VAL B 1 73 ? 5.594 -17.234 -8.438 1 87.62 73 VAL B O 1
ATOM 1724 N N . ASP B 1 74 ? 7.238 -17.203 -6.848 1 73.38 74 ASP B N 1
ATOM 1725 C CA . ASP B 1 74 ? 8.188 -16.547 -7.742 1 73.38 74 ASP B CA 1
ATOM 1726 C C . ASP B 1 74 ? 8.797 -17.547 -8.719 1 73.38 74 ASP B C 1
ATOM 1728 O O . ASP B 1 74 ? 9.547 -18.438 -8.32 1 73.38 74 ASP B O 1
ATOM 1732 N N . SER B 1 75 ? 8.133 -17.906 -9.75 1 64.06 75 SER B N 1
ATOM 1733 C CA . SER B 1 75 ? 8.797 -18.781 -10.711 1 64.06 75 SER B CA 1
ATOM 1734 C C . SER B 1 75 ? 9.195 -18.016 -11.977 1 64.06 75 SER B C 1
ATOM 1736 O O . SER B 1 75 ? 8.516 -17.062 -12.367 1 64.06 75 SER B O 1
ATOM 1738 N N . ALA B 1 76 ? 10.508 -18.141 -12.297 1 57.97 76 ALA B N 1
ATOM 1739 C CA . ALA B 1 76 ? 11.07 -17.547 -13.508 1 57.97 76 ALA B CA 1
ATOM 1740 C C . ALA B 1 76 ? 10.086 -17.672 -14.68 1 57.97 76 ALA B C 1
ATOM 1742 O O . ALA B 1 76 ? 10.148 -16.891 -15.625 1 57.97 76 ALA B O 1
ATOM 1743 N N . GLU B 1 77 ? 9.172 -18.5 -14.531 1 57.28 77 GLU B N 1
ATOM 1744 C CA . GLU B 1 77 ? 8.289 -18.781 -15.664 1 57.28 77 GLU B CA 1
ATOM 1745 C C . GLU B 1 77 ? 6.969 -18.031 -15.531 1 57.28 77 GLU B C 1
ATOM 1747 O O . GLU B 1 77 ? 6.184 -17.969 -16.484 1 57.28 77 GLU B O 1
ATOM 1752 N N . ARG B 1 78 ? 6.809 -17.469 -14.484 1 62.12 78 ARG B N 1
ATOM 1753 C CA . ARG B 1 78 ? 5.488 -16.859 -14.352 1 62.12 78 ARG B CA 1
ATOM 1754 C C . ARG B 1 78 ? 5.562 -15.344 -14.539 1 62.12 78 ARG B C 1
ATOM 1756 O O . ARG B 1 78 ? 6.418 -14.68 -13.945 1 62.12 78 ARG B O 1
ATOM 1763 N N . ASP B 1 79 ? 4.836 -14.93 -15.602 1 64.62 79 ASP B N 1
ATOM 1764 C CA . ASP B 1 79 ? 4.68 -13.516 -15.906 1 64.62 79 ASP B CA 1
ATOM 1765 C C . ASP B 1 79 ? 3.766 -12.828 -14.891 1 64.62 79 ASP B C 1
ATOM 1767 O O . ASP B 1 79 ? 2.631 -13.266 -14.68 1 64.62 79 ASP B O 1
ATOM 1771 N N . PRO B 1 80 ? 4.359 -11.922 -14.117 1 66.88 80 PRO B N 1
ATOM 1772 C CA . PRO B 1 80 ? 3.488 -11.188 -13.195 1 66.88 80 PRO B CA 1
ATOM 1773 C C . PRO B 1 80 ? 2.227 -10.656 -13.883 1 66.88 80 PRO B C 1
ATOM 1775 O O . PRO B 1 80 ? 1.238 -10.352 -13.211 1 66.88 80 PRO B O 1
ATOM 1778 N N . MET B 1 81 ? 2.262 -10.719 -15.156 1 72.44 81 MET B N 1
ATOM 1779 C CA . MET B 1 81 ? 1.143 -10.203 -15.938 1 72.44 81 MET B CA 1
ATOM 1780 C C . MET B 1 81 ? -0.113 -11.039 -15.719 1 72.44 81 MET B C 1
ATOM 1782 O O . MET B 1 81 ? -1.229 -10.539 -15.867 1 72.44 81 MET B O 1
ATOM 1786 N N . ARG B 1 82 ? 0.144 -12.281 -15.43 1 78.38 82 ARG B N 1
ATOM 1787 C CA . ARG B 1 82 ? -1.002 -13.164 -15.25 1 78.38 82 ARG B CA 1
ATOM 1788 C C . ARG B 1 82 ? -1.872 -12.695 -14.086 1 78.38 82 ARG B C 1
ATOM 1790 O O . ARG B 1 82 ? -3.072 -12.977 -14.047 1 78.38 82 ARG B O 1
ATOM 1797 N N . TYR B 1 83 ? -1.253 -11.945 -13.258 1 87.69 83 TYR B N 1
ATOM 1798 C CA . TYR B 1 83 ? -1.98 -11.516 -12.07 1 87.69 83 TYR B CA 1
ATOM 1799 C C . TYR B 1 83 ? -2.684 -10.188 -12.32 1 87.69 83 TYR B C 1
ATOM 1801 O O . TYR B 1 83 ? -3.582 -9.805 -11.57 1 87.69 83 TYR B O 1
ATOM 1809 N N . LEU B 1 84 ? -2.346 -9.531 -13.398 1 86.06 84 LEU B N 1
ATOM 1810 C CA . LEU B 1 84 ? -2.834 -8.18 -13.664 1 86.06 84 LEU B CA 1
ATOM 1811 C C . LE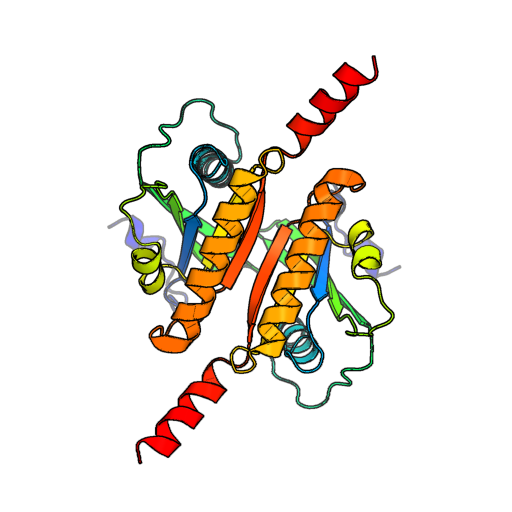U B 1 84 ? -4.336 -8.188 -13.93 1 86.06 84 LEU B C 1
ATOM 1813 O O . LEU B 1 84 ? -5.039 -7.238 -13.57 1 86.06 84 LEU B O 1
ATOM 1817 N N . SER B 1 85 ? -4.812 -9.305 -14.531 1 84.88 85 SER B N 1
ATOM 1818 C CA . SER B 1 85 ? -6.238 -9.375 -14.828 1 84.88 85 SER B CA 1
ATOM 1819 C C . SER B 1 85 ? -7.039 -9.82 -13.609 1 84.88 85 SER B C 1
ATOM 1821 O O . SER B 1 85 ? -8.266 -9.68 -13.578 1 84.88 85 SER B O 1
ATOM 1823 N N . TRP B 1 86 ? -6.344 -10.211 -12.609 1 90.06 86 TRP B N 1
ATOM 1824 C CA . TRP B 1 86 ? -7.004 -10.789 -11.445 1 90.06 86 TRP B CA 1
ATOM 1825 C C . TRP B 1 86 ? -6.93 -9.836 -10.25 1 90.06 86 TRP B C 1
ATOM 1827 O O . TRP B 1 86 ? -7.93 -9.609 -9.562 1 90.06 86 TRP B O 1
ATOM 1837 N N . ALA B 1 87 ? -5.828 -9.203 -10.039 1 93.19 87 ALA B N 1
ATOM 1838 C CA . ALA B 1 87 ? -5.547 -8.477 -8.805 1 93.19 87 ALA B CA 1
ATOM 1839 C C . ALA B 1 87 ? -6.047 -7.035 -8.898 1 93.19 87 ALA B C 1
ATOM 1841 O O . ALA B 1 87 ? -5.914 -6.391 -9.938 1 93.19 87 ALA B O 1
ATOM 1842 N N . ASP B 1 88 ? -6.688 -6.613 -7.809 1 91.31 88 ASP B N 1
ATOM 1843 C CA . ASP B 1 88 ? -6.953 -5.191 -7.613 1 91.31 88 ASP B CA 1
ATOM 1844 C C . ASP B 1 88 ? -5.746 -4.492 -6.988 1 91.31 88 ASP B C 1
ATOM 1846 O O . ASP B 1 88 ? -5.484 -3.324 -7.277 1 91.31 88 ASP B O 1
ATOM 1850 N N . VAL B 1 89 ? -5.094 -5.23 -6.145 1 93.44 89 VAL B N 1
ATOM 1851 C CA . VAL B 1 89 ? -3.955 -4.719 -5.391 1 93.44 89 VAL B CA 1
ATOM 1852 C C . VAL B 1 89 ? -2.781 -5.691 -5.496 1 93.44 89 VAL B C 1
ATOM 1854 O O . VAL B 1 89 ? -2.955 -6.902 -5.34 1 93.44 89 VAL B O 1
ATOM 1857 N N . PHE B 1 90 ? -1.612 -5.113 -5.785 1 93.5 90 PHE B N 1
ATOM 1858 C CA . PHE B 1 90 ? -0.369 -5.871 -5.691 1 93.5 90 PHE B CA 1
ATOM 1859 C C . PHE B 1 90 ? 0.411 -5.477 -4.441 1 93.5 90 PHE B C 1
ATOM 1861 O O . PHE B 1 90 ? 0.687 -4.297 -4.223 1 93.5 90 PHE B O 1
ATOM 1868 N N . VAL B 1 91 ? 0.709 -6.5 -3.629 1 95.38 91 VAL B N 1
ATOM 1869 C CA . VAL B 1 91 ? 1.651 -6.297 -2.533 1 95.38 91 VAL B CA 1
ATOM 1870 C C . VAL B 1 91 ? 3.012 -6.883 -2.906 1 95.38 91 VAL B C 1
ATOM 1872 O O . VAL B 1 91 ? 3.186 -8.102 -2.926 1 95.38 91 VAL B O 1
ATOM 1875 N N . VAL B 1 92 ? 3.869 -5.984 -3.244 1 93.38 92 VAL B N 1
ATOM 1876 C CA . VAL B 1 92 ? 5.223 -6.379 -3.613 1 93.38 92 VAL B CA 1
ATOM 1877 C C . VAL B 1 92 ? 6.094 -6.477 -2.363 1 93.38 92 VAL B C 1
ATOM 1879 O O . VAL B 1 92 ? 6.332 -5.473 -1.688 1 93.38 92 VAL B O 1
ATOM 1882 N N . ILE B 1 93 ? 6.555 -7.695 -2.045 1 93.88 93 ILE B N 1
ATOM 1883 C CA . ILE B 1 93 ? 7.301 -7.957 -0.82 1 93.88 93 ILE B CA 1
ATOM 1884 C C . ILE B 1 93 ? 8.781 -8.141 -1.147 1 93.88 93 ILE B C 1
ATOM 1886 O O . ILE B 1 93 ? 9.133 -8.805 -2.127 1 93.88 93 ILE B O 1
ATOM 1890 N N . TYR B 1 94 ? 9.617 -7.496 -0.323 1 91.31 94 TYR B N 1
ATOM 1891 C CA . TYR B 1 94 ? 11.055 -7.734 -0.459 1 91.31 94 TYR B CA 1
ATOM 1892 C C . TYR B 1 94 ? 11.711 -7.883 0.906 1 91.31 94 TYR B C 1
ATOM 1894 O O . TYR B 1 94 ? 11.188 -7.398 1.912 1 91.31 94 TYR B O 1
ATOM 1902 N N . ASP B 1 95 ? 12.742 -8.602 0.934 1 90.19 95 ASP B N 1
ATOM 1903 C CA . ASP B 1 95 ? 13.602 -8.789 2.1 1 90.19 95 ASP B CA 1
ATOM 1904 C C . ASP B 1 95 ? 14.547 -7.605 2.279 1 90.19 95 ASP B C 1
ATOM 1906 O O . ASP B 1 95 ? 15.406 -7.359 1.433 1 90.19 95 ASP B O 1
ATOM 1910 N N . THR B 1 96 ? 14.461 -6.938 3.359 1 85.31 96 THR B N 1
ATOM 1911 C CA . THR B 1 96 ? 15.227 -5.711 3.568 1 85.31 96 THR B CA 1
ATOM 1912 C C . THR B 1 96 ? 16.703 -6.027 3.77 1 85.31 96 THR B C 1
ATOM 1914 O O . THR B 1 96 ? 17.547 -5.137 3.684 1 85.31 96 THR B O 1
ATOM 1917 N N . THR B 1 97 ? 17.016 -7.262 4.008 1 84.31 97 THR B N 1
ATOM 1918 C CA . THR B 1 97 ? 18.391 -7.648 4.242 1 84.31 97 THR B CA 1
ATOM 1919 C C . THR B 1 97 ? 19.062 -8.109 2.943 1 84.31 97 THR B C 1
ATOM 1921 O O . THR B 1 97 ? 20.234 -8.469 2.934 1 84.31 97 THR B O 1
ATOM 1924 N N . SER B 1 98 ? 18.297 -8.086 1.863 1 87.69 98 SER B N 1
ATOM 1925 C CA . SER B 1 98 ? 18.781 -8.578 0.579 1 87.69 98 SER B CA 1
ATOM 1926 C C . SER B 1 98 ? 18.641 -7.523 -0.51 1 87.69 98 SER B C 1
ATOM 1928 O O . SER B 1 98 ? 17.531 -7.176 -0.904 1 87.69 98 SER B O 1
ATOM 1930 N N . ARG B 1 99 ? 19.781 -7.109 -0.995 1 86.81 99 ARG B N 1
ATOM 1931 C CA . ARG B 1 99 ? 19.766 -6.145 -2.09 1 86.81 99 ARG B CA 1
ATOM 1932 C C . ARG B 1 99 ? 19.109 -6.73 -3.33 1 86.81 99 ARG B C 1
ATOM 1934 O O . ARG B 1 99 ? 18.391 -6.031 -4.047 1 86.81 99 ARG B O 1
ATOM 1941 N N . LEU B 1 100 ? 19.359 -7.91 -3.57 1 92.38 100 LEU B N 1
ATOM 1942 C CA . LEU B 1 100 ? 18.766 -8.586 -4.719 1 92.38 100 LEU B CA 1
ATOM 1943 C C . LEU B 1 100 ? 17.25 -8.625 -4.598 1 92.38 100 LEU B C 1
ATOM 1945 O O . LEU B 1 100 ? 16.531 -8.398 -5.578 1 92.38 100 LEU B O 1
ATOM 1949 N N . SER B 1 101 ? 16.75 -8.898 -3.398 1 90.44 101 SER B N 1
ATOM 1950 C CA . SER B 1 101 ? 15.312 -8.914 -3.145 1 90.44 101 SER B CA 1
ATOM 1951 C C . SER B 1 101 ? 14.68 -7.57 -3.486 1 90.44 101 SER B C 1
ATOM 1953 O O . SER B 1 101 ? 13.609 -7.52 -4.098 1 90.44 101 SER B O 1
ATOM 1955 N N . PHE B 1 102 ? 15.367 -6.551 -3.225 1 87.19 102 PHE B N 1
ATOM 1956 C CA . PHE B 1 102 ? 14.875 -5.211 -3.514 1 87.19 102 PHE B CA 1
ATOM 1957 C C . PHE B 1 102 ? 14.859 -4.949 -5.016 1 87.19 102 PHE B C 1
ATOM 1959 O O . PHE B 1 102 ? 13.906 -4.379 -5.543 1 87.19 102 PHE B O 1
ATOM 1966 N N . GLN B 1 103 ? 15.922 -5.301 -5.633 1 90.19 103 GLN B N 1
ATOM 1967 C CA . GLN B 1 103 ? 16 -5.105 -7.074 1 90.19 103 GLN B CA 1
ATOM 1968 C C . GLN B 1 103 ? 14.875 -5.828 -7.801 1 90.19 103 GLN B C 1
ATOM 1970 O O . GLN B 1 103 ? 14.281 -5.281 -8.727 1 90.19 103 GLN B O 1
ATOM 1975 N N . VAL B 1 104 ? 14.555 -6.996 -7.418 1 91.06 104 VAL B N 1
ATOM 1976 C CA . VAL B 1 104 ? 13.461 -7.766 -8.008 1 91.06 104 VAL B CA 1
ATOM 1977 C C . VAL B 1 104 ? 12.133 -7.051 -7.766 1 91.06 104 VAL B C 1
AT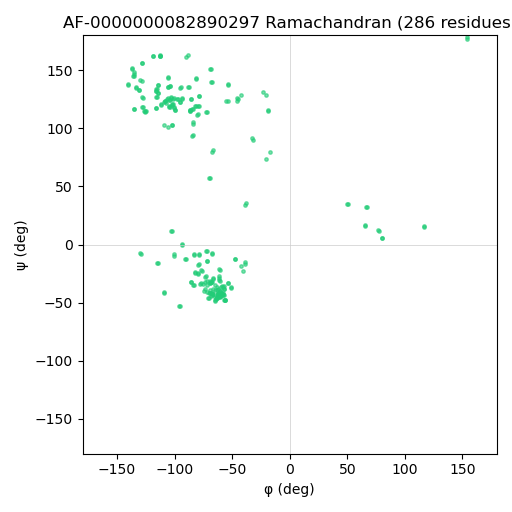OM 1979 O O . VAL B 1 104 ? 11.312 -6.926 -8.68 1 91.06 104 VAL B O 1
ATOM 1982 N N . ALA B 1 105 ? 11.898 -6.566 -6.555 1 90.56 105 ALA B N 1
ATOM 1983 C CA . ALA B 1 105 ? 10.688 -5.82 -6.238 1 90.56 105 ALA B CA 1
ATOM 1984 C C . ALA B 1 105 ? 10.539 -4.598 -7.141 1 90.56 105 ALA B C 1
ATOM 1986 O O . ALA B 1 105 ? 9.445 -4.312 -7.637 1 90.56 105 ALA B O 1
ATOM 1987 N N . GLU B 1 106 ? 11.625 -3.936 -7.316 1 87.12 106 GLU B N 1
ATOM 1988 C CA . GLU B 1 106 ? 11.633 -2.758 -8.18 1 87.12 106 GLU B CA 1
ATOM 1989 C C . GLU B 1 106 ? 11.25 -3.119 -9.609 1 87.12 106 GLU B C 1
ATOM 1991 O O . GLU B 1 106 ? 10.469 -2.402 -10.25 1 87.12 106 GLU B O 1
ATOM 1996 N N . GLN B 1 107 ? 11.789 -4.148 -10.0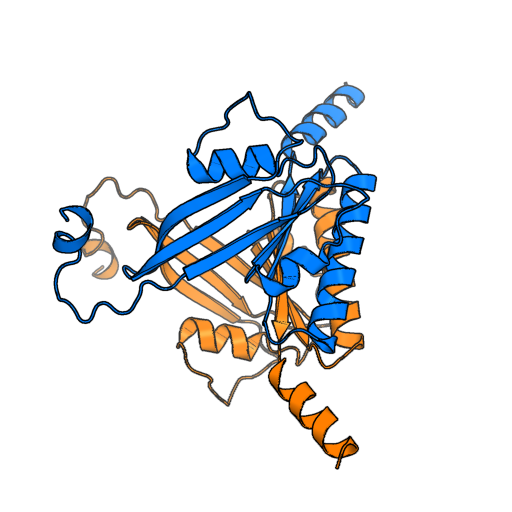94 1 88.88 107 GLN B N 1
ATOM 1997 C CA . GLN B 1 107 ? 11.469 -4.605 -11.445 1 88.88 107 GLN B CA 1
ATOM 1998 C C . GLN B 1 107 ? 9.984 -4.953 -11.57 1 88.88 107 GLN B C 1
ATOM 2000 O O . GLN B 1 107 ? 9.359 -4.637 -12.578 1 88.88 107 GLN B O 1
ATOM 2005 N N . LEU B 1 108 ? 9.469 -5.582 -10.625 1 89.69 108 LEU B N 1
ATOM 2006 C CA . LEU B 1 108 ? 8.055 -5.938 -10.625 1 89.69 108 LEU B CA 1
ATOM 2007 C C . LEU B 1 108 ? 7.18 -4.688 -10.648 1 89.69 108 LEU B C 1
ATOM 2009 O O . LEU B 1 108 ? 6.199 -4.633 -11.398 1 89.69 108 LEU B O 1
ATOM 2013 N N . LEU B 1 109 ? 7.559 -3.717 -9.859 1 87.12 109 LEU B N 1
ATOM 2014 C CA . LEU B 1 109 ? 6.824 -2.457 -9.82 1 87.12 109 LEU B CA 1
ATOM 2015 C C . LEU B 1 109 ? 6.805 -1.799 -11.195 1 87.12 109 LEU B C 1
ATOM 2017 O O . LEU B 1 109 ? 5.77 -1.283 -11.625 1 87.12 109 LEU B O 1
ATOM 2021 N N . GLN B 1 110 ? 7.887 -1.855 -11.797 1 84 110 GLN B N 1
ATOM 2022 C CA . GLN B 1 110 ? 7.992 -1.26 -13.125 1 84 110 GLN B CA 1
ATOM 2023 C C . GLN B 1 110 ? 7.129 -2.01 -14.133 1 84 110 GLN B C 1
ATOM 2025 O O . GLN B 1 110 ? 6.469 -1.395 -14.977 1 84 110 GLN B O 1
ATOM 2030 N N . GLN B 1 111 ? 7.156 -3.262 -14.062 1 85.31 111 GLN B N 1
ATOM 2031 C CA . GLN B 1 111 ? 6.359 -4.078 -14.977 1 85.31 111 GLN B CA 1
ATOM 2032 C C . GLN B 1 111 ? 4.871 -3.801 -14.797 1 85.31 111 GLN B C 1
ATOM 2034 O O . GLN B 1 111 ? 4.141 -3.656 -15.781 1 85.31 111 GLN B O 1
ATOM 2039 N N . ILE B 1 112 ? 4.465 -3.705 -13.578 1 85.69 112 ILE B N 1
ATOM 2040 C CA . ILE B 1 112 ? 3.059 -3.443 -13.281 1 85.69 112 ILE B CA 1
ATOM 2041 C C . ILE B 1 112 ? 2.674 -2.059 -13.805 1 85.69 112 ILE B C 1
ATOM 2043 O O . ILE B 1 112 ? 1.643 -1.899 -14.461 1 85.69 112 ILE B O 1
ATOM 2047 N N . ALA B 1 113 ? 3.455 -1.082 -13.508 1 80.56 113 ALA B N 1
ATOM 2048 C CA . ALA B 1 113 ? 3.18 0.296 -13.906 1 80.56 113 ALA B CA 1
ATOM 2049 C C . ALA B 1 113 ? 3.117 0.427 -15.422 1 80.56 113 ALA B C 1
ATOM 2051 O O . ALA B 1 113 ? 2.297 1.178 -15.961 1 80.56 113 ALA B O 1
ATOM 2052 N N . SER B 1 114 ? 3.994 -0.259 -16.141 1 79.38 114 SER B N 1
ATOM 2053 C CA . SER B 1 114 ? 4.066 -0.167 -17.594 1 79.38 114 SER B CA 1
ATOM 2054 C C . SER B 1 114 ? 2.842 -0.804 -18.25 1 79.38 114 SER B C 1
ATOM 2056 O O . SER B 1 114 ? 2.381 -0.344 -19.297 1 79.38 114 SER B O 1
ATOM 2058 N N . HIS B 1 115 ? 2.348 -1.79 -17.656 1 78.19 115 HIS B N 1
ATOM 2059 C CA . HIS B 1 115 ? 1.229 -2.512 -18.25 1 78.19 115 HIS B CA 1
ATOM 2060 C C . HIS B 1 115 ? -0.102 -1.861 -17.891 1 78.19 115 HIS B C 1
ATOM 2062 O O . HIS B 1 115 ? -1.091 -2.014 -18.609 1 78.19 115 HIS B O 1
ATOM 2068 N N . GLU B 1 116 ? -0.146 -1.276 -16.688 1 69.06 116 GLU B N 1
ATOM 2069 C CA . GLU B 1 116 ? -1.356 -0.558 -16.297 1 69.06 116 GLU B CA 1
ATOM 2070 C C . GLU B 1 116 ? -1.746 0.476 -17.344 1 69.06 116 GLU B C 1
ATOM 2072 O O . GLU B 1 116 ? -2.934 0.694 -17.609 1 69.06 116 GLU B O 1
ATOM 2077 N N . HIS B 1 117 ? -0.837 1.064 -18 1 62.81 117 HIS B N 1
ATOM 2078 C CA . HIS B 1 117 ? -1.076 2.123 -18.984 1 62.81 117 HIS B CA 1
ATOM 2079 C C . HIS B 1 117 ? -1.466 1.547 -20.328 1 62.81 117 HIS B C 1
ATOM 2081 O O . HIS B 1 117 ? -2.123 2.217 -21.125 1 62.81 117 HIS B O 1
ATOM 2087 N N . SER B 1 118 ? -1.07 0.314 -20.594 1 61.44 118 SER B N 1
ATOM 2088 C CA . SER B 1 118 ? -1.21 -0.152 -21.969 1 61.44 118 SER B CA 1
ATOM 2089 C C . SER B 1 118 ? -2.508 -0.931 -22.156 1 61.44 118 SER B C 1
ATOM 2091 O O . SER B 1 118 ? -3.201 -0.756 -23.172 1 61.44 118 SER B O 1
ATOM 2093 N N . LEU B 1 119 ? -2.754 -1.933 -21.344 1 57.88 119 LEU B N 1
ATOM 2094 C CA . LEU B 1 119 ? -3.75 -2.924 -21.734 1 57.88 119 LEU B CA 1
ATOM 2095 C C . LEU B 1 119 ? -4.766 -3.143 -20.625 1 57.88 119 LEU B C 1
ATOM 2097 O O . LEU B 1 119 ? -5.801 -3.781 -20.828 1 57.88 119 LEU B O 1
ATOM 2101 N N . CYS B 1 120 ? -4.434 -2.527 -19.484 1 58.66 120 CYS B N 1
ATOM 2102 C CA . CYS B 1 120 ? -5.262 -2.988 -18.375 1 58.66 120 CYS B CA 1
ATOM 2103 C C . CYS B 1 120 ? -6.332 -1.957 -18.031 1 58.66 120 CYS B C 1
ATOM 2105 O O . CYS B 1 120 ? -6.059 -0.755 -18.016 1 58.66 120 CYS B O 1
ATOM 2107 N N . THR B 1 121 ? -7.543 -2.484 -18.016 1 62.41 121 THR B N 1
ATOM 2108 C CA . THR B 1 121 ? -8.703 -1.669 -17.656 1 62.41 121 THR B CA 1
ATOM 2109 C C . THR B 1 121 ? -8.797 -1.505 -16.141 1 62.41 121 THR B C 1
ATOM 2111 O O . THR B 1 121 ? -9.594 -0.706 -15.656 1 62.41 121 THR B O 1
ATOM 2114 N N . ARG B 1 122 ? -7.926 -2.285 -15.5 1 72 122 ARG B N 1
ATOM 2115 C CA . ARG B 1 122 ? -8.062 -2.26 -14.047 1 72 122 ARG B CA 1
ATOM 2116 C C . ARG B 1 122 ? -7.105 -1.245 -13.43 1 72 122 ARG B C 1
ATOM 2118 O O . ARG B 1 122 ? -5.965 -1.109 -13.875 1 72 122 ARG B O 1
ATOM 2125 N N . ASP B 1 123 ? -7.574 -0.473 -12.516 1 76.69 123 ASP B N 1
ATOM 2126 C CA . ASP B 1 123 ? -6.773 0.466 -11.734 1 76.69 123 ASP B CA 1
ATOM 2127 C C . ASP B 1 123 ? -6.129 -0.226 -10.539 1 76.69 123 ASP B C 1
ATOM 2129 O O . ASP B 1 123 ? -6.734 -0.316 -9.469 1 76.69 123 ASP B O 1
ATOM 2133 N N . HIS B 1 124 ? -4.91 -0.65 -10.828 1 87.06 124 HIS B N 1
ATOM 2134 C CA . HIS B 1 124 ? -4.234 -1.394 -9.773 1 87.06 124 HIS B CA 1
ATOM 2135 C C . HIS B 1 124 ? -3.617 -0.452 -8.742 1 87.06 124 HIS B C 1
ATOM 2137 O O . HIS B 1 124 ? -3.141 0.63 -9.086 1 87.06 124 HIS B O 1
ATOM 2143 N N . LYS B 1 125 ? -3.693 -0.888 -7.492 1 89.25 125 LYS B N 1
ATOM 2144 C CA . LYS B 1 125 ? -2.867 -0.285 -6.449 1 89.25 125 LYS B CA 1
ATOM 2145 C C . LYS B 1 125 ? -1.694 -1.189 -6.086 1 89.25 125 LYS B C 1
ATOM 2147 O O . LYS B 1 125 ? -1.827 -2.416 -6.082 1 89.25 125 LYS B O 1
ATOM 2152 N N . THR B 1 126 ? -0.567 -0.551 -5.957 1 91 126 THR B N 1
ATOM 2153 C CA . THR B 1 126 ? 0.604 -1.334 -5.582 1 91 126 THR B CA 1
ATOM 2154 C C . THR B 1 126 ? 1.135 -0.893 -4.223 1 91 126 THR B C 1
ATOM 2156 O O . THR B 1 126 ? 1.209 0.304 -3.936 1 91 126 THR B O 1
ATOM 2159 N N . MET B 1 127 ? 1.428 -1.857 -3.389 1 92.94 127 MET B N 1
ATOM 2160 C CA . MET B 1 127 ? 2.074 -1.634 -2.1 1 92.94 127 MET B CA 1
ATOM 2161 C C . MET B 1 127 ? 3.449 -2.291 -2.057 1 92.94 127 MET B C 1
ATOM 2163 O O . MET B 1 127 ? 3.617 -3.416 -2.533 1 92.94 127 MET B O 1
ATOM 2167 N N . LEU B 1 128 ? 4.363 -1.538 -1.616 1 91.81 128 LEU B N 1
ATOM 2168 C CA . LEU B 1 128 ? 5.691 -2.086 -1.362 1 91.81 128 LEU B CA 1
ATOM 2169 C C . LEU B 1 128 ? 5.895 -2.354 0.125 1 91.81 128 LEU B C 1
ATOM 2171 O O . LEU B 1 128 ? 5.68 -1.468 0.956 1 91.81 128 LEU B O 1
ATOM 2175 N N . LEU B 1 129 ? 6.266 -3.588 0.451 1 92.25 129 LEU B N 1
ATOM 2176 C CA . LEU B 1 129 ? 6.426 -3.994 1.843 1 92.25 129 LEU B CA 1
ATOM 2177 C C . LEU B 1 129 ? 7.809 -4.59 2.08 1 92.25 129 LEU B C 1
ATOM 2179 O O . LEU B 1 129 ? 8.164 -5.602 1.474 1 92.25 129 LEU B O 1
ATOM 2183 N N . GLY B 1 130 ? 8.602 -3.865 2.934 1 89.12 130 GLY B N 1
ATOM 2184 C CA . GLY B 1 130 ? 9.836 -4.449 3.42 1 89.12 130 GLY B CA 1
ATOM 2185 C C . GLY B 1 130 ? 9.625 -5.445 4.543 1 89.12 130 GLY B C 1
ATOM 2186 O O . GLY B 1 130 ? 8.914 -5.16 5.512 1 89.12 130 GLY B O 1
ATOM 2187 N N . ASN B 1 131 ? 10.18 -6.652 4.391 1 87.94 131 ASN B N 1
ATOM 2188 C CA . ASN B 1 131 ? 10.055 -7.711 5.391 1 87.94 131 ASN B CA 1
ATOM 2189 C C . ASN B 1 131 ? 11.406 -8.016 6.043 1 87.94 131 ASN B C 1
ATOM 2191 O O . ASN B 1 131 ? 12.438 -7.527 5.598 1 87.94 131 ASN B O 1
ATOM 2195 N N . LYS B 1 132 ? 11.461 -8.688 7.223 1 82.25 132 LYS B N 1
ATOM 2196 C CA . LYS B 1 132 ? 12.625 -9.141 7.969 1 82.25 132 LYS B CA 1
ATOM 2197 C C . LYS B 1 132 ? 13.438 -7.969 8.508 1 82.25 132 LYS B C 1
ATOM 2199 O O . LYS B 1 132 ? 14.664 -7.984 8.469 1 82.25 132 LYS B O 1
ATOM 2204 N N . ILE B 1 133 ? 12.828 -6.914 8.828 1 69.81 133 ILE B N 1
ATOM 2205 C CA . ILE B 1 133 ? 13.469 -5.688 9.289 1 69.81 133 ILE B CA 1
ATOM 2206 C C . ILE B 1 133 ? 14.273 -5.977 10.555 1 69.81 133 ILE B C 1
ATOM 2208 O O . ILE B 1 133 ? 15.336 -5.387 10.773 1 69.81 133 ILE B O 1
ATOM 2212 N N . ASP B 1 134 ? 13.828 -6.828 11.43 1 62.81 134 ASP B N 1
ATOM 2213 C CA . ASP B 1 134 ? 14.492 -7.125 12.703 1 62.81 134 ASP B CA 1
ATOM 2214 C C . ASP B 1 134 ? 15.758 -7.941 12.477 1 62.81 134 ASP B C 1
ATOM 2216 O O . ASP B 1 134 ? 16.688 -7.898 13.297 1 62.81 134 ASP B O 1
ATOM 2220 N N . LEU B 1 135 ? 15.883 -8.672 11.5 1 56.25 135 LEU B N 1
ATOM 2221 C CA . LEU B 1 135 ? 17.047 -9.531 11.289 1 56.25 135 LEU B CA 1
ATOM 2222 C C . LEU B 1 135 ? 18.297 -8.688 11.055 1 56.25 135 LEU B C 1
ATOM 2224 O O . LEU B 1 135 ? 19.391 -9.086 11.453 1 56.25 135 LEU B O 1
ATOM 2228 N N . GLU B 1 136 ? 18.266 -7.648 10.398 1 51.88 136 GLU B N 1
ATOM 2229 C CA . GLU B 1 136 ? 19.469 -6.84 10.141 1 51.88 136 GLU B CA 1
ATOM 2230 C C . GLU B 1 136 ? 19.953 -6.168 11.414 1 51.88 136 GLU B C 1
ATOM 2232 O O . GLU B 1 136 ? 21.156 -5.961 11.586 1 51.88 136 GLU B O 1
ATOM 2237 N N . ARG B 1 137 ? 19.047 -5.645 12.234 1 49.09 137 ARG B N 1
ATOM 2238 C CA . ARG B 1 137 ? 19.547 -5.047 13.477 1 49.09 137 ARG B CA 1
ATOM 2239 C C . ARG B 1 137 ? 20.469 -6.004 14.211 1 49.09 137 ARG B C 1
ATOM 2241 O O . ARG B 1 137 ? 21.438 -5.578 14.836 1 49.09 137 ARG B O 1
ATOM 2248 N N . TYR B 1 138 ? 20.156 -7.184 14.141 1 45.38 138 TYR B N 1
ATOM 2249 C CA . TYR B 1 138 ? 21 -8.141 14.844 1 45.38 138 TYR B CA 1
ATOM 2250 C C . TYR B 1 138 ? 22.328 -8.328 14.117 1 45.38 138 TYR B C 1
ATOM 2252 O O . TYR B 1 138 ? 23.359 -8.562 14.758 1 45.38 138 TYR B O 1
ATOM 2260 N N . SER B 1 139 ? 22.359 -8.234 12.961 1 41.19 139 SER B N 1
ATOM 2261 C CA . SER B 1 139 ? 23.656 -8.461 12.328 1 41.19 139 SER B CA 1
ATOM 2262 C C . SER B 1 139 ? 24.594 -7.293 12.57 1 41.19 139 SER B C 1
ATOM 2264 O O . SER B 1 139 ? 25.828 -7.453 12.492 1 41.19 139 SER B O 1
ATOM 2266 N N . GLY B 1 140 ? 24.188 -6.156 12.555 1 37.69 140 GLY B N 1
ATOM 2267 C CA . GLY B 1 140 ? 25.078 -5.039 12.859 1 37.69 140 GLY B CA 1
ATOM 2268 C C . GLY B 1 140 ? 25.578 -5.062 14.289 1 37.69 140 GLY B C 1
ATOM 2269 O O . GLY B 1 140 ? 26.578 -4.406 14.609 1 37.69 140 GLY B O 1
ATOM 2270 N N . LYS B 1 141 ? 24.906 -5.449 15.219 1 36.78 141 LYS B N 1
ATOM 2271 C CA . LYS B 1 141 ? 25.516 -5.594 16.531 1 36.78 141 LYS B CA 1
ATOM 2272 C C . LYS B 1 141 ? 26.641 -6.621 16.516 1 36.78 141 LYS B C 1
ATOM 2274 O O . LYS B 1 141 ? 27.469 -6.656 17.438 1 36.78 141 LYS B O 1
ATOM 2279 N N . LYS B 1 142 ? 26.688 -7.598 15.68 1 36.94 142 LYS B N 1
ATOM 2280 C CA . LYS B 1 142 ? 27.828 -8.484 15.812 1 36.94 142 LYS B CA 1
ATOM 2281 C C . LYS B 1 142 ? 29.125 -7.77 15.414 1 36.94 142 LYS B C 1
ATOM 2283 O O . LYS B 1 142 ? 30.219 -8.18 15.805 1 36.94 142 LYS B O 1
ATOM 2288 N N . LEU B 1 143 ? 29.031 -6.891 14.516 1 31.62 143 LEU B N 1
ATOM 2289 C CA . LEU B 1 143 ? 30.328 -6.312 14.219 1 31.62 143 LEU B CA 1
ATOM 2290 C C . LEU B 1 143 ? 30.719 -5.273 15.266 1 31.62 143 LEU B C 1
ATOM 2292 O O . LEU B 1 143 ? 31.859 -4.816 15.297 1 31.62 143 LEU B O 1
ATOM 2296 N N . ALA B 1 144 ? 29.797 -4.707 15.922 1 32.75 144 ALA B N 1
ATOM 2297 C CA . ALA B 1 144 ? 30.281 -3.719 16.891 1 32.75 144 ALA B CA 1
ATOM 2298 C C . ALA B 1 144 ? 30.781 -4.391 18.156 1 32.75 144 ALA B C 1
ATOM 2300 O O . ALA B 1 144 ? 31.297 -3.721 19.062 1 32.75 144 ALA B O 1
ATOM 2301 N N . ASN B 1 145 ? 30.375 -5.57 18.266 1 31.75 145 ASN B N 1
ATOM 2302 C CA . ASN B 1 145 ? 31.125 -6.125 19.391 1 31.75 145 ASN B CA 1
ATOM 2303 C C . ASN B 1 145 ? 32.5 -6.637 18.953 1 31.75 145 ASN B C 1
ATOM 2305 O O . ASN B 1 145 ? 32.625 -7.277 17.906 1 31.75 145 ASN B O 1
#

Secondary structure (DSSP, 8-state):
-HHHHTS-SS-----EEEEEEEEESTTSSHHHHHHHHHHSS--S---TT--EEEEEEEEETTEEEEEEEEE----TT--GGGGTTT-SEEEEEEETT-HHHHHHHHHHHHHHHHHHHHT--S--EEEEEEE-HHHHHHHHHHHH-/-HHHHTS-SS-----EEEEEEEEESTTSSHHHHHHHHHHSS--S---TT--EEEEEEEEETTEEEEEEEEE----TT--GGGGTTT-SEEEEEEETT-HHHHHHHHHHHHHHHHHHHHT--S--EEEEEEE-HHHHHHHHHHHH-

Foldseek 3Di:
DVVVVVCPPPVCPPAAEAEEEEDFDQPLCLVQVVCCVVPVDRDPDDDLQDWDKDWDWDADPNGIYIYIYIRDHPDPPDDPVVCLQPHQEYEYGFEPVDPVRVVRSVVSVVSSVVVCPPDHPHNHHYHYDYPPPVVVVVVVVVVVD/DVVVVVCPPPVCPPAAEAEEEEDFDQPLCLVQVVCCVVPVDRDPDDDLQDWDKDWDWDADPNGIYIYIYIRDHPDPPDDPVVCLQPHQEYEYGFEPVDPVRVVRSVVSVVSSVVVCPPDHPHNHHYHYDYPPPVVVVVVVVVVVD

Organism: Panagrellus redivivus (NCBI:txid6233)

Nearest PDB structures (foldseek):
  5uk9-assembly1_A  TM=7.814E-01  e=4.419E-10  Homo sapiens
  3rs4-assembly1_A  TM=7.915E-01  e=7.892E-10  Homo sapiens
  4g0n-assembly1_A  TM=7.850E-01  e=8.417E-10  Homo sapiens
  8be3-assembly2_A  TM=8.103E-01  e=2.075E-09  Homo sapiens
  5vbm-assembly1_A  TM=7.817E-01  e=1.021E-09  Homo sapiens

Sequence (290 aa):
MLASLLMNQEASVSPTEMHVALIGMKNSGKSAIAVKYLTKRFLGEYSSDLEDTYCRQESINQMPLMVWLMDTVDSAERDPMRYLSWADVFVVIYDTTSRLSFQVAEQLLQQIASHEHSLCTRDH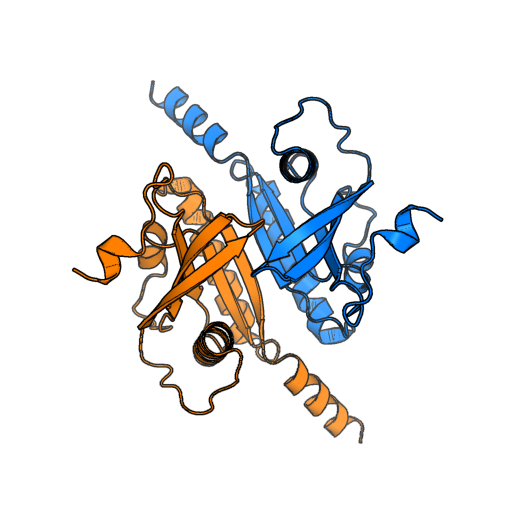KTMLLGNKIDLERYSGKKLANMLASLLMNQEASVSPTEMHVALIGMKNSGKSAIAVKYLTKRFLGEYSSDLEDTYCRQESINQMPLMVWLMDTVDSAERDPMRYLSWADVFVVIYDTTSRLSFQVAEQLLQQIASHEHSLCTRDHKTMLLGNKIDLERYSGKKLAN

InterPro domains:
  IPR001806 Small GTPase [PF00071] (20-137)
  IPR027417 P-loop containing nucleoside triphosphate hydrolase [G3DSA:3.40.50.300] (16-144)
  IPR027417 P-loop containing nucleoside triphosphate hydrolase [SSF52540] (17-137)
  IPR051065 Ras-related small GTPase [PTHR45704] (12-138)